Protein AF-A0A2R6C985-F1 (afdb_monomer)

Mean predicted aligned error: 12.15 Å

pLDDT: mean 72.17, std 20.31, range [24.02, 98.12]

Secondary structure (DSSP, 8-state):
-HHHHHHHHHHHHHHH------BTTB-------TTEEEEEEE-TTS-EEEEEEEETT-SS--------SS------TTT--SHHHHHHHHHHS--SEEEETTEEEEEEESSEEEEEEEEEEEE-TTS-EEEEEEEEEEEPTT-B-TTSPBP-HHHHHHHHHHTTTT-GGG-TT-TT-SEEEEETTEEEEHHHHHHS--TTTTTS-TTEEEEE--TT-TTEEEEEESS--GGGTTTTTTPPP--

Sequence (243 aa):
MAVQIVDQLGAYLHYWAPYVILSWGTALTPVNIAGWHGNIFETVYGNLYPANIHPVGKDFGSIYRYGQPDPVKDVNPYTAEDLYSFEFLGTMYATPLQIAYNNPYGYAPFAAMNYTVSSSAGVMPNGYPYNGTVITFNFLPGMVWQDGAPFTAIDLNFSIWYYDLGGFSSNPYNPSQGTVTYAPGIVFNYTAVASNPSFDFFGGAPGLVGTYVPPNDPYQITIYFNTTSIFNLNNVYGIPILP

Foldseek 3Di:
DVVVVVLVVQVVCVVPHDDDDDDPQAPQPAPPDPQWDWGWGQHSQRQTDTDQIDGPPDNHHDDDDDDDPDDQDDCDQQADDDSVNVSVNLVVFWFQWDQDPSHNPDTDGIQFNDKDKDFDWDADPVGHTFGAIKMKTFGDFPDADPVRHGDFVVQLQVLCVVQQQLLVLPDPVPPDCCWDDPDVVDIDGSVVCNVRHRPPRRNLQNFWDHKDDDPVHRRMMMTGGNHHDPCNCVNGRGRGGGD

Organism: NCBI:txid1978158

Radius of gyration: 20.42 Å; Cα contacts (8 Å, |Δi|>4): 397; chains: 1; bounding box: 51×46×49 Å

Solvent-accessible surface area (backbone atoms only — not comparable to full-atom values): 14299 Å² total; per-residue (Å²): 119,70,65,65,52,53,54,53,46,49,59,54,39,63,76,76,46,101,71,87,85,88,56,94,70,44,64,64,58,77,73,84,48,90,67,50,41,57,50,48,43,31,48,81,77,72,43,70,47,78,45,73,55,18,44,65,98,49,98,62,50,73,93,82,82,84,85,70,100,57,80,68,83,42,90,47,86,54,76,33,85,48,71,54,19,51,46,56,44,62,75,73,36,56,24,42,28,40,73,22,94,92,35,90,91,38,76,32,66,60,48,16,69,48,72,50,79,49,75,56,69,53,64,46,99,89,69,50,74,43,46,16,28,37,38,36,41,35,40,48,84,87,41,57,44,99,87,63,49,78,48,45,29,62,26,45,53,48,29,49,54,74,38,31,23,42,32,61,54,70,35,89,90,56,84,78,59,53,54,48,75,82,48,97,92,42,71,43,53,32,57,61,42,56,75,62,58,24,73,81,42,43,35,55,30,72,41,50,74,51,73,47,60,50,96,89,38,57,37,30,30,40,38,37,17,58,37,75,58,85,56,59,57,72,53,54,31,67,45,61,41,43,134

Structure (mmCIF, N/CA/C/O backbone):
data_AF-A0A2R6C985-F1
#
_entry.id   AF-A0A2R6C985-F1
#
loop_
_atom_site.group_PDB
_atom_site.id
_atom_site.type_symbol
_atom_site.label_atom_id
_atom_site.label_alt_id
_atom_site.label_comp_id
_atom_site.label_asym_id
_atom_site.label_entity_id
_atom_site.label_seq_id
_atom_site.pdbx_PDB_ins_code
_atom_site.Cartn_x
_atom_site.Cartn_y
_atom_site.Cartn_z
_atom_site.occupancy
_atom_site.B_iso_or_equiv
_atom_site.auth_seq_id
_atom_site.auth_comp_id
_atom_site.auth_asym_id
_atom_site.auth_atom_id
_atom_site.pdbx_PDB_model_num
ATOM 1 N N . MET A 1 1 ? -22.152 20.903 -10.829 1.00 37.34 1 MET A N 1
ATOM 2 C CA . MET A 1 1 ? -22.371 22.132 -10.031 1.00 37.34 1 MET A CA 1
ATOM 3 C C . MET A 1 1 ? -23.322 21.924 -8.849 1.00 37.34 1 MET A C 1
ATOM 5 O O . MET A 1 1 ? -23.006 22.420 -7.783 1.00 37.34 1 MET A O 1
ATOM 9 N N . ALA A 1 2 ? -24.424 21.169 -8.975 1.00 26.81 2 ALA A N 1
ATOM 10 C CA . ALA A 1 2 ? -25.347 20.923 -7.851 1.00 26.81 2 ALA A CA 1
ATOM 11 C C . ALA A 1 2 ? -24.772 20.028 -6.726 1.00 26.81 2 ALA A C 1
ATOM 13 O O . ALA A 1 2 ? -25.049 20.275 -5.561 1.00 26.81 2 ALA A O 1
ATOM 14 N N . VAL A 1 3 ? -23.920 19.048 -7.056 1.00 35.44 3 VAL A N 1
ATOM 15 C CA . VAL A 1 3 ? -23.334 18.095 -6.084 1.00 35.44 3 VAL A CA 1
ATOM 16 C C . VAL A 1 3 ? -22.393 18.782 -5.080 1.00 35.44 3 VAL A C 1
ATOM 18 O O . VAL A 1 3 ? -22.516 18.574 -3.882 1.00 35.44 3 VAL A O 1
ATOM 21 N N . GLN A 1 4 ? -21.545 19.710 -5.538 1.00 39.75 4 GLN A N 1
ATOM 22 C CA . GLN A 1 4 ? -20.635 20.466 -4.660 1.00 39.75 4 GLN A CA 1
ATOM 23 C C . GLN A 1 4 ? -21.356 21.363 -3.645 1.00 39.75 4 GLN A C 1
ATOM 25 O O . GLN A 1 4 ? -20.840 21.588 -2.554 1.00 39.75 4 GLN A O 1
ATOM 30 N N . ILE A 1 5 ? -22.537 21.882 -3.997 1.00 36.44 5 ILE A N 1
ATOM 31 C CA . ILE A 1 5 ? -23.333 22.709 -3.084 1.00 36.44 5 ILE A CA 1
ATOM 32 C C . ILE A 1 5 ? -23.965 21.827 -2.005 1.00 36.44 5 ILE A C 1
ATOM 34 O O . ILE A 1 5 ? -23.977 22.229 -0.850 1.00 36.44 5 ILE A O 1
ATOM 38 N N . VAL A 1 6 ? -24.435 20.624 -2.349 1.00 39.78 6 VAL A N 1
ATOM 39 C CA . VAL A 1 6 ? -25.036 19.683 -1.386 1.00 39.78 6 VAL A CA 1
ATOM 40 C C . VAL A 1 6 ? -24.004 19.190 -0.366 1.00 39.78 6 VAL A C 1
ATOM 42 O O . VAL A 1 6 ? -24.317 19.150 0.820 1.00 39.78 6 VAL A O 1
ATOM 45 N N . ASP A 1 7 ? -22.764 18.927 -0.785 1.00 43.09 7 ASP A N 1
ATOM 46 C CA . ASP A 1 7 ? -21.698 18.468 0.119 1.00 43.09 7 ASP A CA 1
ATOM 47 C C . ASP A 1 7 ? -21.190 19.585 1.051 1.00 43.09 7 ASP A C 1
ATOM 49 O O . ASP A 1 7 ? -21.002 19.369 2.251 1.00 43.09 7 ASP A O 1
ATOM 53 N N . GLN A 1 8 ? -21.038 20.815 0.538 1.00 44.69 8 GLN A N 1
ATOM 54 C CA . GLN A 1 8 ? -20.716 21.983 1.372 1.00 44.69 8 GLN A CA 1
ATOM 55 C C . GLN A 1 8 ? -21.854 22.325 2.340 1.00 44.69 8 GLN A C 1
ATOM 57 O O . GLN A 1 8 ? -21.599 22.687 3.490 1.00 44.69 8 GLN A O 1
ATOM 62 N N . LEU A 1 9 ? -23.106 22.182 1.898 1.00 39.28 9 LEU A N 1
ATOM 63 C CA . LEU A 1 9 ? -24.27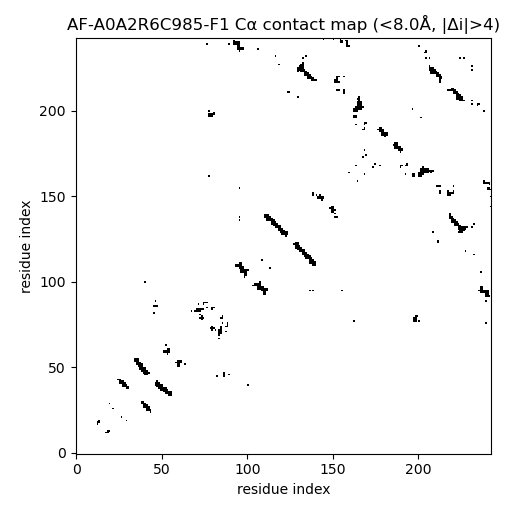8 22.375 2.743 1.00 39.28 9 LEU A CA 1
ATOM 64 C C . LEU A 1 9 ? -24.380 21.270 3.803 1.00 39.28 9 LEU A C 1
ATOM 66 O O . LEU A 1 9 ? -24.727 21.576 4.935 1.00 39.28 9 LEU A O 1
ATOM 70 N N . GLY A 1 10 ? -24.011 20.024 3.486 1.00 44.59 10 GLY A N 1
ATOM 71 C CA . GLY A 1 10 ? -23.937 18.915 4.442 1.00 44.59 10 GLY A CA 1
ATOM 72 C C . GLY A 1 10 ? -22.928 19.176 5.562 1.00 44.59 10 GLY A C 1
ATOM 73 O O . GLY A 1 10 ? -23.272 19.083 6.738 1.00 44.59 10 GLY A O 1
ATOM 74 N N . ALA A 1 11 ? -21.713 19.615 5.218 1.00 47.38 11 ALA A N 1
ATOM 75 C CA . ALA A 1 11 ? -20.704 20.005 6.205 1.00 47.38 11 ALA A CA 1
ATOM 76 C C . ALA A 1 11 ? -21.134 21.224 7.051 1.00 47.38 11 ALA A C 1
ATOM 78 O O . ALA A 1 11 ? -20.907 21.255 8.261 1.00 47.38 11 ALA A O 1
ATOM 79 N N . TYR A 1 12 ? -21.789 22.216 6.435 1.00 44.81 12 TYR A N 1
ATOM 80 C CA . TYR A 1 12 ? -22.290 23.409 7.127 1.00 44.81 12 TYR A CA 1
ATOM 81 C C . TYR A 1 12 ? -23.473 23.098 8.061 1.00 44.81 12 TYR A C 1
ATOM 83 O O . TYR A 1 12 ? -23.533 23.608 9.181 1.00 44.81 12 TYR A O 1
ATOM 91 N N . LEU A 1 13 ? -24.395 22.232 7.631 1.00 40.62 13 LEU A N 1
ATOM 92 C CA . LEU A 1 13 ? -25.541 21.787 8.424 1.00 40.62 13 LEU A CA 1
ATOM 93 C C . LEU A 1 13 ? -25.107 20.894 9.594 1.00 40.62 13 LEU A C 1
ATOM 95 O O . LEU A 1 13 ? -25.666 21.042 10.674 1.00 40.62 13 LEU A O 1
ATOM 99 N N . HIS A 1 14 ? -24.066 20.068 9.440 1.00 46.50 14 HIS A N 1
ATOM 100 C CA . HIS A 1 14 ? -23.500 19.269 10.537 1.00 46.50 14 HIS A CA 1
ATOM 101 C C . HIS A 1 14 ? -22.868 20.106 11.660 1.00 46.50 14 HIS A C 1
ATOM 103 O O . HIS A 1 14 ? -22.849 19.667 12.807 1.00 46.50 14 HIS A O 1
ATOM 109 N N . TYR A 1 15 ? -22.372 21.311 11.360 1.00 44.44 15 TYR A N 1
ATOM 110 C CA . TYR A 1 15 ? -21.801 22.197 12.378 1.00 44.44 15 TYR A CA 1
ATOM 111 C C . TYR A 1 15 ? -22.880 22.941 13.193 1.00 44.44 15 TYR A C 1
ATOM 113 O O . TYR A 1 15 ? -22.637 23.290 14.347 1.00 44.44 15 TYR A O 1
ATOM 121 N N . TRP A 1 16 ? -24.074 23.178 12.630 1.00 36.69 16 TRP A N 1
ATOM 122 C CA . TRP A 1 16 ? -25.089 24.060 13.235 1.00 36.69 16 TRP A CA 1
ATOM 123 C C . TRP A 1 16 ? -26.459 23.419 13.522 1.00 36.69 16 TRP A C 1
ATOM 125 O O . TRP A 1 16 ? -27.241 24.020 14.260 1.00 36.69 16 TRP A O 1
ATOM 135 N N . ALA A 1 17 ? -26.789 22.242 12.978 1.00 37.97 17 ALA A N 1
ATOM 136 C CA . ALA A 1 17 ? -28.116 21.636 13.128 1.00 37.97 17 ALA A CA 1
ATOM 137 C C . ALA A 1 17 ? -28.080 20.102 13.334 1.00 37.97 17 ALA A C 1
ATOM 139 O O . ALA A 1 17 ? -27.284 19.406 12.707 1.00 37.97 17 ALA A O 1
ATOM 140 N N . PRO A 1 18 ? -28.974 19.537 14.171 1.00 39.47 18 PRO A N 1
ATOM 141 C CA . PRO A 1 18 ? -28.977 18.118 14.533 1.00 39.47 18 PRO A CA 1
ATOM 142 C C . PRO A 1 18 ? -29.794 17.241 13.558 1.00 39.47 18 PRO A C 1
ATOM 144 O O . PRO A 1 18 ? -30.682 16.512 13.997 1.00 39.47 18 PRO A O 1
ATOM 147 N N . TYR A 1 19 ? -29.543 17.300 12.244 1.00 34.66 19 TYR A N 1
ATOM 148 C CA . TYR A 1 19 ? -30.257 16.452 11.268 1.00 34.66 19 TYR A CA 1
ATOM 149 C C . TYR A 1 19 ? -29.323 15.785 10.245 1.00 34.66 19 TYR A C 1
ATOM 151 O O . TYR A 1 19 ? -28.341 16.383 9.815 1.00 34.66 19 TYR A O 1
ATOM 159 N N . VAL A 1 20 ? -29.672 14.550 9.853 1.00 37.69 20 VAL A N 1
ATOM 160 C CA . VAL A 1 20 ? -28.914 13.638 8.969 1.00 37.69 20 VAL A CA 1
ATOM 161 C C . VAL A 1 20 ? -29.641 13.465 7.630 1.00 37.69 20 VAL A C 1
ATOM 163 O O . VAL A 1 20 ? -30.863 13.312 7.610 1.00 37.69 20 VAL A O 1
ATOM 166 N N . ILE A 1 21 ? -28.897 13.441 6.518 1.00 35.44 21 ILE A N 1
ATOM 167 C CA . ILE A 1 21 ? -29.402 13.065 5.187 1.00 35.44 21 ILE A CA 1
ATOM 168 C C . ILE A 1 21 ? -28.968 11.624 4.892 1.00 35.44 21 ILE A C 1
ATOM 170 O O . ILE A 1 21 ? -27.784 11.311 4.951 1.00 35.44 21 ILE A O 1
ATOM 174 N N . LEU A 1 22 ? -29.929 10.758 4.565 1.00 30.83 22 LEU A N 1
ATOM 175 C CA . LEU A 1 22 ? -29.701 9.358 4.194 1.00 30.83 22 LEU A CA 1
ATOM 176 C C . LEU A 1 22 ? -29.671 9.219 2.663 1.00 30.83 22 LEU A C 1
ATOM 178 O O . LEU A 1 22 ? -30.588 9.690 1.989 1.00 30.83 22 LEU A O 1
ATOM 182 N N . SER A 1 23 ? -28.657 8.543 2.115 1.00 29.61 23 SER A N 1
ATOM 183 C CA . SER A 1 23 ? -28.570 8.171 0.694 1.00 29.61 23 SER A CA 1
ATOM 184 C C . SER A 1 23 ? -28.080 6.728 0.536 1.00 29.61 23 SER A C 1
ATOM 186 O O . SER A 1 23 ? -27.388 6.196 1.397 1.00 29.61 23 SER A O 1
ATOM 188 N N . TRP A 1 24 ? -28.449 6.083 -0.573 1.00 24.02 24 TRP A N 1
ATOM 189 C CA . TRP A 1 24 ? -28.046 4.716 -0.906 1.00 24.02 24 TRP A CA 1
ATOM 190 C C . TRP A 1 24 ? -26.544 4.639 -1.217 1.00 24.02 24 TRP A C 1
ATOM 192 O O . TRP A 1 24 ? -26.059 5.367 -2.082 1.00 24.02 24 TRP A O 1
ATOM 202 N N . GLY A 1 25 ? -25.834 3.733 -0.535 1.00 36.31 25 GLY A N 1
ATOM 203 C CA . GLY A 1 25 ? -24.412 3.431 -0.763 1.00 36.31 25 GLY A CA 1
ATOM 204 C C . GLY A 1 25 ? -23.420 4.143 0.164 1.00 36.31 25 GLY A C 1
ATOM 205 O O . GLY A 1 25 ? -22.220 3.929 0.039 1.00 36.31 25 GLY A O 1
ATOM 206 N N . THR A 1 26 ? -23.901 4.963 1.098 1.00 35.97 26 THR A N 1
ATOM 207 C CA . THR A 1 26 ? -23.100 5.575 2.163 1.00 35.97 26 THR A CA 1
ATOM 208 C C . THR A 1 26 ? -23.918 5.615 3.444 1.00 35.97 26 THR A C 1
ATOM 210 O O . THR A 1 26 ? -24.957 6.270 3.507 1.00 35.97 26 THR A O 1
ATOM 213 N N . ALA A 1 27 ? -23.435 4.967 4.498 1.00 36.75 27 ALA A N 1
ATOM 214 C CA . ALA A 1 27 ? -23.844 5.305 5.849 1.00 36.75 27 ALA A CA 1
ATOM 215 C C . ALA A 1 27 ? -22.742 6.167 6.470 1.00 36.75 27 ALA A C 1
ATOM 217 O O . ALA A 1 27 ? -22.001 5.737 7.342 1.00 36.75 27 ALA A O 1
ATOM 218 N N . LEU A 1 28 ? -22.649 7.445 6.076 1.00 38.50 28 LEU A N 1
ATOM 219 C CA . LEU A 1 28 ? -22.142 8.408 7.053 1.00 38.50 28 LEU A CA 1
ATOM 220 C C . LEU A 1 28 ? -23.137 8.348 8.210 1.00 38.50 28 LEU A C 1
ATOM 222 O O . LEU A 1 28 ? -24.226 8.911 8.124 1.00 38.50 28 LEU A O 1
ATOM 226 N N . THR A 1 29 ? -22.794 7.598 9.253 1.00 40.53 29 THR A N 1
ATOM 227 C CA . THR A 1 29 ? -23.527 7.581 10.510 1.00 40.53 29 THR A CA 1
ATOM 228 C C . THR A 1 29 ? -22.810 8.567 11.425 1.00 40.53 29 THR A C 1
ATOM 230 O O . THR A 1 29 ? -21.915 8.164 12.170 1.00 40.53 29 THR A O 1
ATOM 233 N N . PRO A 1 30 ? -23.119 9.878 11.368 1.00 38.59 30 PRO A N 1
ATOM 234 C CA . PRO A 1 30 ? -22.582 10.815 12.334 1.00 38.59 30 PRO A CA 1
ATOM 235 C C . PRO A 1 30 ? -23.193 10.468 13.690 1.00 38.59 30 PRO A C 1
ATOM 237 O O . PRO A 1 30 ? -24.327 10.833 14.001 1.00 38.59 30 PRO A O 1
ATOM 240 N N . VAL A 1 31 ? -22.453 9.734 14.514 1.00 41.38 31 VAL A N 1
ATOM 241 C CA . VAL A 1 31 ? -22.858 9.518 15.898 1.00 41.38 31 VAL A CA 1
ATOM 242 C C . VAL A 1 31 ? -22.430 10.753 16.689 1.00 41.38 31 VAL A C 1
ATOM 244 O O . VAL A 1 31 ? -21.330 10.811 17.231 1.00 41.38 31 VAL A O 1
ATOM 247 N N . ASN A 1 32 ? -23.296 11.769 16.752 1.00 46.69 32 ASN A N 1
ATOM 248 C CA . ASN A 1 32 ? -23.146 12.826 17.751 1.00 46.69 32 ASN A CA 1
ATOM 249 C C . 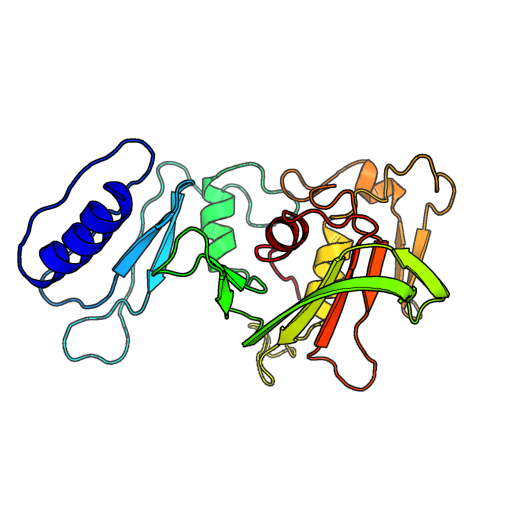ASN A 1 32 ? -23.530 12.243 19.118 1.00 46.69 32 ASN A C 1
ATOM 251 O O . ASN A 1 32 ? -24.696 12.253 19.516 1.00 46.69 32 ASN A O 1
ATOM 255 N N . ILE A 1 33 ? -22.548 11.674 19.817 1.00 56.22 33 ILE A N 1
ATOM 256 C CA . ILE A 1 33 ? -22.711 11.295 21.219 1.00 56.22 33 ILE A CA 1
ATOM 257 C C . ILE A 1 33 ? -22.463 12.556 22.040 1.00 56.22 33 ILE A C 1
ATOM 259 O O . ILE A 1 33 ? -21.329 13.025 22.136 1.00 56.22 33 ILE A O 1
ATOM 263 N N . ALA A 1 34 ? -23.516 13.109 22.646 1.00 61.38 34 ALA A N 1
ATOM 264 C CA . ALA A 1 34 ? -23.393 14.264 23.528 1.00 61.38 34 ALA A CA 1
ATOM 265 C C . ALA A 1 34 ? -22.270 14.042 24.562 1.00 61.38 34 ALA A C 1
ATOM 267 O O . ALA A 1 34 ? -22.259 13.042 25.283 1.00 61.38 34 ALA A O 1
ATOM 268 N N . GLY A 1 35 ? -21.311 14.971 24.617 1.00 65.94 35 GLY A N 1
ATOM 269 C CA . GLY A 1 35 ? -20.135 14.867 25.485 1.00 65.94 35 GLY A CA 1
ATOM 270 C C . GLY A 1 35 ? -18.923 14.164 24.865 1.00 65.94 35 GLY A C 1
ATOM 271 O O . GLY A 1 35 ? -17.934 13.977 25.570 1.00 65.94 35 GLY A O 1
ATOM 272 N N . TRP A 1 36 ? -18.957 13.827 23.573 1.00 62.19 36 TRP A N 1
ATOM 273 C CA . TRP A 1 36 ? -17.821 13.303 22.811 1.00 62.19 36 TRP A CA 1
ATOM 274 C C . TRP A 1 36 ? -17.498 14.167 21.586 1.00 62.19 36 TRP A C 1
ATOM 276 O O . TRP A 1 36 ? -18.358 14.827 21.012 1.00 62.19 36 TRP A O 1
ATOM 286 N N . HIS A 1 37 ? -16.224 14.165 21.221 1.00 62.62 37 HIS A N 1
ATOM 287 C CA . HIS A 1 37 ? -15.621 14.767 20.043 1.00 62.62 37 HIS A CA 1
ATOM 288 C C . HIS A 1 37 ? -15.145 13.645 19.108 1.00 62.62 37 HIS A C 1
ATOM 290 O O . HIS A 1 37 ? -14.756 12.583 19.594 1.00 62.62 37 HIS A O 1
ATOM 296 N N . GLY A 1 38 ? -15.157 13.883 17.793 1.00 57.88 38 GLY A N 1
ATOM 297 C CA . GLY A 1 38 ? -14.647 12.964 16.767 1.00 57.88 38 GLY A CA 1
ATOM 298 C C . GLY A 1 38 ? -15.659 12.679 15.657 1.00 57.88 38 GLY A C 1
ATOM 299 O O . GLY A 1 38 ? -16.839 12.999 15.786 1.00 57.88 38 GLY A O 1
ATOM 300 N N . ASN A 1 39 ? -15.190 12.081 14.562 1.00 53.28 39 ASN A N 1
ATOM 301 C CA . ASN A 1 39 ? -16.028 11.659 13.437 1.00 53.28 39 ASN A CA 1
ATOM 302 C C . ASN A 1 39 ? -15.801 10.170 13.150 1.00 53.28 39 ASN A C 1
ATOM 304 O O . ASN A 1 39 ? -14.676 9.680 13.264 1.00 53.28 39 ASN A O 1
ATOM 308 N N . ILE A 1 40 ? -16.866 9.474 12.752 1.00 52.72 40 ILE A N 1
ATOM 309 C CA . ILE A 1 40 ? -16.803 8.130 12.175 1.00 52.72 40 ILE A CA 1
ATOM 310 C C . ILE A 1 40 ? -17.134 8.294 10.698 1.00 52.72 40 ILE A C 1
ATOM 312 O O . ILE A 1 40 ? -18.231 8.736 10.352 1.00 52.72 40 ILE A O 1
ATOM 316 N N . PHE A 1 41 ? -16.171 7.986 9.839 1.00 49.78 41 PHE A N 1
ATOM 317 C CA . PHE A 1 41 ? -16.382 7.994 8.399 1.00 49.78 41 PHE A CA 1
ATOM 318 C C . PHE A 1 41 ? -16.565 6.563 7.923 1.00 49.78 41 PHE A C 1
ATOM 320 O O . PHE A 1 41 ? -15.651 5.765 8.088 1.00 49.78 41 PHE A O 1
ATOM 327 N N . GLU A 1 42 ? -17.713 6.256 7.325 1.00 45.72 42 GLU A N 1
ATOM 328 C CA . GLU A 1 42 ? -17.898 5.041 6.535 1.00 45.72 42 GLU A CA 1
ATOM 329 C C . GLU A 1 42 ? -17.758 5.429 5.061 1.00 45.72 42 GLU A C 1
ATOM 331 O O . GLU A 1 42 ? -18.527 6.246 4.542 1.00 45.72 42 GLU A O 1
ATOM 336 N N . THR A 1 43 ? -16.728 4.914 4.394 1.00 45.31 43 THR A N 1
ATOM 337 C CA . THR A 1 43 ? -16.612 5.073 2.933 1.00 45.31 43 THR A CA 1
ATOM 338 C C . THR A 1 43 ? -17.526 4.063 2.223 1.00 45.31 43 THR A C 1
ATOM 340 O O . THR A 1 43 ? -18.111 3.204 2.873 1.00 45.31 43 THR A O 1
ATOM 343 N N . VAL A 1 44 ? -17.675 4.158 0.895 1.00 38.84 44 VAL A N 1
ATOM 344 C CA . VAL A 1 44 ? -18.648 3.412 0.048 1.00 38.84 44 VAL A CA 1
ATOM 345 C C . VAL A 1 44 ? -18.536 1.865 0.127 1.00 38.84 44 VAL A C 1
ATOM 347 O O . VAL A 1 44 ? -19.283 1.149 -0.529 1.00 38.84 44 VAL A O 1
ATOM 350 N N . TYR A 1 45 ? -17.666 1.327 0.982 1.00 40.38 45 TYR A N 1
ATOM 351 C CA . TYR A 1 45 ? -17.434 -0.101 1.188 1.00 40.38 45 TYR A CA 1
ATOM 352 C C . TYR A 1 45 ? -17.281 -0.479 2.674 1.00 40.38 45 TYR A C 1
ATOM 354 O O . TYR A 1 45 ? -16.443 -1.306 2.997 1.00 40.38 45 TYR A O 1
ATOM 362 N N . GLY A 1 46 ? -18.018 0.152 3.596 1.00 41.94 46 GLY A N 1
ATOM 363 C CA . GLY A 1 46 ? -18.084 -0.295 5.002 1.00 41.94 46 GLY A CA 1
ATOM 364 C C . GLY A 1 46 ? -16.877 0.052 5.885 1.00 41.94 46 GLY A C 1
ATOM 365 O O . GLY A 1 46 ? -16.937 -0.083 7.103 1.00 41.94 46 GLY A O 1
ATOM 366 N N . ASN A 1 47 ? -15.789 0.590 5.323 1.00 44.06 47 ASN A N 1
ATOM 367 C CA . ASN A 1 47 ? -14.615 0.957 6.119 1.00 44.06 47 ASN A CA 1
ATOM 368 C C . ASN A 1 47 ? -14.920 2.118 7.074 1.00 44.06 47 ASN A C 1
ATOM 370 O O . ASN A 1 47 ? -15.070 3.259 6.626 1.00 44.06 47 ASN A O 1
ATOM 374 N N . LEU A 1 48 ? -14.967 1.808 8.374 1.00 53.19 48 LEU A N 1
ATOM 375 C CA . LEU A 1 48 ? -15.137 2.749 9.479 1.00 53.19 48 LEU A CA 1
ATOM 376 C C . LEU A 1 48 ? -13.783 3.335 9.896 1.00 53.19 48 LEU A C 1
ATOM 378 O O . LEU A 1 48 ? -12.960 2.653 10.502 1.00 53.19 48 LEU A O 1
ATOM 382 N N . TYR A 1 49 ? -13.581 4.627 9.652 1.00 52.16 49 TYR A N 1
ATOM 383 C CA . TYR A 1 49 ? -12.406 5.365 10.118 1.00 52.16 49 TYR A CA 1
ATOM 384 C C . TYR A 1 49 ? -12.772 6.250 11.315 1.00 52.16 49 TYR A C 1
ATOM 386 O O . TYR A 1 49 ? -13.343 7.333 11.128 1.00 52.16 49 TYR A O 1
ATOM 394 N N . PRO A 1 50 ? -12.473 5.818 12.556 1.00 57.12 50 PRO A N 1
ATOM 395 C CA . PRO A 1 50 ? -12.608 6.672 13.723 1.00 57.12 50 PRO A CA 1
ATOM 396 C C . PRO A 1 50 ? -11.458 7.686 13.758 1.00 57.12 50 PRO A C 1
ATOM 398 O O . PRO A 1 50 ? -10.303 7.329 13.975 1.00 57.12 50 PRO A O 1
ATOM 401 N N . ALA A 1 51 ? -11.769 8.971 13.585 1.00 55.88 51 ALA A N 1
ATOM 402 C CA . ALA A 1 51 ? -10.784 10.045 13.687 1.00 55.88 51 ALA A CA 1
ATOM 403 C C . ALA A 1 51 ? -11.018 10.877 14.954 1.00 55.88 51 ALA A C 1
ATOM 405 O O . ALA A 1 51 ? -12.075 11.493 15.122 1.00 55.88 51 ALA A O 1
ATOM 406 N N . ASN A 1 52 ? -9.998 10.924 15.819 1.00 61.31 52 ASN A N 1
ATOM 407 C CA . ASN A 1 52 ? -9.948 11.763 17.020 1.00 61.31 52 ASN A CA 1
ATOM 408 C C . ASN A 1 52 ? -11.189 11.626 17.932 1.00 61.31 52 ASN A C 1
ATOM 410 O O . ASN A 1 52 ? -11.798 12.625 18.324 1.00 61.31 52 ASN A O 1
ATOM 414 N N . ILE A 1 53 ? -11.583 10.380 18.227 1.00 64.81 53 ILE A N 1
ATOM 415 C CA . ILE A 1 53 ? -12.736 10.073 19.084 1.00 64.81 53 ILE A CA 1
ATOM 416 C C . ILE A 1 53 ? -12.336 10.142 20.560 1.00 64.81 53 ILE A C 1
ATOM 418 O O . ILE A 1 53 ? -11.563 9.312 21.040 1.00 64.81 53 ILE A O 1
ATOM 422 N N . HIS A 1 54 ? -12.886 11.099 21.306 1.00 67.00 54 HIS A N 1
ATOM 423 C CA . HIS A 1 54 ? -12.627 11.262 22.740 1.00 67.00 54 HIS A CA 1
ATOM 424 C C . HIS A 1 54 ? -13.741 12.047 23.452 1.00 67.00 54 HIS A C 1
ATOM 426 O O . HIS A 1 54 ? -14.474 12.785 22.802 1.00 67.00 54 HIS A O 1
ATOM 432 N N . PRO A 1 55 ? -13.895 11.950 24.785 1.00 71.12 55 PRO A N 1
ATOM 433 C CA . PRO A 1 55 ? -14.796 12.838 25.517 1.00 71.12 55 PRO A CA 1
ATOM 434 C C . PRO A 1 55 ? -14.414 14.318 25.338 1.00 71.12 55 PRO A C 1
ATOM 436 O O . PRO A 1 55 ? -13.232 14.662 25.243 1.00 71.12 55 PRO A O 1
ATOM 439 N N . VAL A 1 56 ? -15.403 15.213 25.335 1.00 71.94 56 VAL A N 1
ATOM 440 C CA . VAL A 1 56 ? -15.176 16.667 25.304 1.00 71.94 56 VAL A CA 1
ATOM 441 C C . VAL A 1 56 ? -14.363 17.079 26.538 1.00 71.94 56 VAL A C 1
ATOM 443 O O . VAL A 1 56 ? -14.690 16.702 27.663 1.00 71.94 56 VAL A O 1
ATOM 446 N N . GLY A 1 57 ? -13.290 17.849 26.331 1.00 75.31 57 GLY A N 1
ATOM 447 C CA . GLY A 1 57 ? -12.366 18.260 27.398 1.00 75.31 57 GLY A CA 1
ATOM 448 C C . GLY A 1 57 ? -11.296 17.220 27.761 1.00 75.31 57 GLY A C 1
ATOM 449 O O . GLY A 1 57 ? -10.662 17.336 28.811 1.00 75.31 57 GLY A O 1
ATOM 450 N N . LYS A 1 58 ? -11.102 16.194 26.926 1.00 72.94 58 LYS A N 1
ATOM 451 C CA . LYS A 1 58 ? -9.976 15.253 26.989 1.00 72.94 58 LYS A CA 1
ATOM 452 C C . LYS A 1 58 ? -9.186 15.317 25.687 1.00 72.94 58 LYS A C 1
ATOM 454 O O . LYS A 1 58 ? -9.788 15.513 24.643 1.00 72.94 58 LYS A O 1
ATOM 459 N N . ASP A 1 59 ? -7.876 15.101 25.764 1.00 68.69 59 ASP A N 1
ATOM 460 C CA . ASP A 1 59 ? -6.998 15.074 24.582 1.00 68.69 59 ASP A CA 1
ATOM 461 C C . ASP A 1 59 ? -6.921 13.675 23.941 1.00 68.69 59 ASP A C 1
ATOM 463 O O . ASP A 1 59 ? -6.479 13.531 22.808 1.00 68.69 59 ASP A O 1
ATOM 467 N N . PHE A 1 60 ? -7.354 12.634 24.666 1.00 57.97 60 PHE A N 1
ATOM 468 C CA . PHE A 1 60 ? -7.356 11.236 24.226 1.00 57.97 60 PHE A CA 1
ATOM 469 C C . PHE A 1 60 ? -8.610 10.497 24.712 1.00 57.97 60 PHE A C 1
ATOM 471 O O . PHE A 1 60 ? -9.210 10.845 25.736 1.00 57.97 60 PHE A O 1
ATOM 478 N N . GLY A 1 61 ? -9.022 9.490 23.938 1.00 59.97 61 GLY A N 1
ATOM 479 C CA . GLY A 1 61 ? -10.283 8.769 24.102 1.00 59.97 61 GLY A CA 1
ATOM 480 C C . GLY A 1 61 ? -10.282 7.615 25.107 1.00 59.97 61 GLY A C 1
ATOM 481 O O . GLY A 1 61 ? -9.269 7.248 25.695 1.00 59.97 61 GLY A O 1
ATOM 482 N N . SER A 1 62 ? -11.480 7.056 25.288 1.00 53.91 62 SER A N 1
ATOM 483 C CA . SER A 1 62 ? -11.785 5.814 26.016 1.00 53.91 62 SER A CA 1
ATOM 484 C C . SER A 1 62 ? -12.086 4.690 24.998 1.00 53.91 62 SER A C 1
ATOM 486 O O . SER A 1 62 ? -11.842 4.856 23.806 1.00 53.91 62 SER A O 1
ATOM 488 N N . ILE A 1 63 ? -12.586 3.533 25.436 1.00 56.59 63 ILE A N 1
ATOM 489 C CA . ILE A 1 63 ? -12.898 2.371 24.590 1.00 56.59 63 ILE A CA 1
ATOM 490 C C . ILE A 1 63 ? -13.967 2.745 23.549 1.00 56.59 63 ILE A C 1
ATOM 492 O O . ILE A 1 63 ? -15.127 2.970 23.899 1.00 56.59 63 ILE A O 1
ATOM 496 N N . TYR A 1 64 ? -13.593 2.731 22.270 1.00 58.19 64 TYR A N 1
ATOM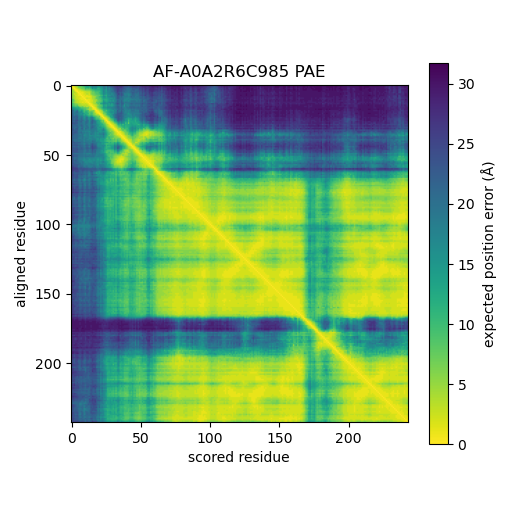 497 C CA . TYR A 1 64 ? -14.535 2.700 21.153 1.00 58.19 64 TYR A CA 1
ATOM 498 C C . TYR A 1 64 ? -14.949 1.248 20.890 1.00 58.19 64 TYR A C 1
ATOM 500 O O . TYR A 1 64 ? -14.100 0.381 20.691 1.00 58.19 64 TYR A O 1
ATOM 508 N N . ARG A 1 65 ? -16.255 0.965 20.937 1.00 58.75 65 ARG A N 1
ATOM 509 C CA . ARG A 1 65 ? -16.818 -0.352 20.614 1.00 58.75 65 ARG A CA 1
ATOM 510 C C . ARG A 1 65 ? -17.650 -0.216 19.353 1.00 58.75 65 ARG A C 1
ATOM 512 O O . ARG A 1 65 ? -18.689 0.437 19.388 1.00 58.75 65 ARG A O 1
ATOM 519 N N . TYR A 1 66 ? -17.204 -0.847 18.278 1.00 60.75 66 TYR A N 1
ATOM 520 C CA . TYR A 1 66 ? -18.001 -1.025 17.074 1.00 60.75 66 TYR A CA 1
ATOM 521 C C . TYR A 1 66 ? -18.499 -2.472 17.016 1.00 60.75 66 TYR A C 1
ATOM 523 O O . TYR A 1 66 ? -17.861 -3.377 17.554 1.00 60.75 66 TYR A O 1
ATOM 531 N N . GLY A 1 67 ? -19.681 -2.671 16.440 1.00 58.16 67 GLY A N 1
ATOM 532 C CA . GLY A 1 67 ? -20.256 -3.993 16.215 1.00 58.16 67 GLY A CA 1
ATOM 533 C C . GLY A 1 67 ? -20.329 -4.265 14.722 1.00 58.16 67 GLY A C 1
ATOM 534 O O . GLY A 1 67 ? -20.767 -3.392 13.978 1.00 58.16 67 GLY A O 1
ATOM 535 N N . GLN A 1 68 ? -19.923 -5.462 14.307 1.00 63.62 68 GLN A N 1
ATOM 536 C CA . GLN A 1 68 ? -20.083 -5.947 12.938 1.00 63.62 68 GLN A CA 1
ATOM 537 C C . GLN A 1 68 ? -21.210 -6.995 12.880 1.00 63.62 68 GLN A C 1
ATOM 539 O O . GLN A 1 68 ? -21.398 -7.736 13.851 1.00 63.62 68 GLN A O 1
ATOM 544 N N . PRO A 1 69 ? -21.982 -7.059 11.778 1.00 70.38 69 PRO A N 1
ATOM 545 C CA . PRO A 1 69 ? -23.027 -8.068 11.582 1.00 70.38 69 PRO A CA 1
ATOM 546 C C . PRO A 1 69 ? -22.537 -9.527 11.571 1.00 70.38 69 PRO A C 1
ATOM 548 O O . PRO A 1 69 ? -23.330 -10.422 11.857 1.00 70.38 69 PRO A O 1
ATOM 551 N N . ASP A 1 70 ? -21.264 -9.767 11.251 1.00 73.12 70 ASP A N 1
ATOM 552 C CA . ASP A 1 70 ? -20.621 -11.088 11.195 1.00 73.12 70 ASP A CA 1
ATOM 553 C C . ASP A 1 70 ? -19.264 -10.996 11.927 1.00 73.12 70 ASP A C 1
ATOM 555 O O . ASP A 1 70 ? -18.620 -9.942 11.870 1.00 73.12 70 ASP A O 1
ATOM 559 N N . PRO A 1 71 ? -18.816 -12.033 12.659 1.00 79.88 71 PRO A N 1
ATOM 560 C CA . PRO A 1 71 ? -17.454 -12.096 13.184 1.00 79.88 71 PRO A CA 1
ATOM 561 C C . PRO A 1 71 ? -16.369 -11.998 12.103 1.00 79.88 71 PRO A C 1
ATOM 563 O O . PRO A 1 71 ? -16.525 -12.497 10.992 1.00 79.88 71 PRO A O 1
ATOM 566 N N . VAL A 1 72 ? -15.214 -11.470 12.511 1.00 84.12 72 VAL A N 1
ATOM 567 C CA . VAL A 1 72 ? -13.940 -11.564 11.782 1.00 84.12 72 VAL A CA 1
ATOM 568 C C . VAL A 1 72 ? -13.532 -13.035 11.667 1.00 84.12 72 VAL A C 1
ATOM 570 O O . VAL A 1 72 ? -13.407 -13.721 12.686 1.00 84.12 72 VAL A O 1
ATOM 573 N N . LYS A 1 73 ? -13.331 -13.524 10.439 1.00 89.19 73 LYS A N 1
ATOM 574 C CA . LYS A 1 73 ? -13.020 -14.940 10.160 1.00 89.19 73 LYS A CA 1
ATOM 575 C C . LYS A 1 73 ? -11.539 -15.168 9.898 1.00 89.19 73 LYS A C 1
ATOM 577 O O . LYS A 1 73 ? -11.005 -16.203 10.289 1.00 89.19 73 LYS A O 1
ATOM 582 N N . ASP A 1 74 ? -10.891 -14.190 9.280 1.00 89.19 74 ASP A N 1
ATOM 583 C CA . ASP A 1 74 ? -9.468 -14.193 8.967 1.00 89.19 74 ASP A CA 1
ATOM 584 C C . ASP A 1 74 ? -8.816 -12.850 9.335 1.00 89.19 74 ASP A C 1
ATOM 586 O O . ASP A 1 74 ? -9.392 -11.781 9.136 1.00 89.19 74 ASP A O 1
ATOM 590 N N . VAL A 1 75 ? -7.613 -12.910 9.893 1.00 88.38 75 VAL A N 1
ATOM 591 C CA . VAL A 1 75 ? -6.784 -11.747 10.256 1.00 88.38 75 VAL A CA 1
ATOM 592 C C . VAL A 1 75 ? -5.467 -11.730 9.482 1.00 88.38 75 VAL A C 1
ATOM 594 O O . VAL A 1 75 ? -4.551 -10.986 9.825 1.00 88.38 75 VAL A O 1
ATOM 597 N N . ASN A 1 76 ? -5.360 -12.546 8.436 1.00 88.88 76 ASN A N 1
ATOM 598 C CA . ASN A 1 76 ? -4.283 -12.485 7.471 1.00 88.88 76 ASN A CA 1
ATOM 599 C C . ASN A 1 76 ? -4.768 -11.751 6.207 1.00 88.88 76 ASN A C 1
ATOM 601 O O . ASN A 1 76 ? -5.621 -12.276 5.489 1.00 88.88 76 ASN A O 1
ATOM 605 N N . PRO A 1 77 ? -4.210 -10.572 5.881 1.00 87.25 77 PRO A N 1
ATOM 606 C CA . PRO A 1 77 ? -4.632 -9.807 4.709 1.00 87.25 77 PRO A CA 1
ATOM 607 C C . PRO A 1 77 ? -4.366 -10.522 3.380 1.00 87.25 77 PRO A C 1
ATOM 609 O O . PRO A 1 77 ? -4.959 -10.161 2.372 1.00 87.25 77 PRO A O 1
ATOM 612 N N . TYR A 1 78 ? -3.514 -11.550 3.351 1.00 87.00 78 TYR A N 1
ATOM 613 C CA . TYR A 1 78 ? -3.303 -12.345 2.143 1.00 87.00 78 TYR A CA 1
ATOM 614 C C . TYR A 1 78 ? -4.473 -13.282 1.834 1.00 87.00 78 TYR A C 1
ATOM 616 O O . TYR A 1 78 ? -4.827 -13.438 0.667 1.00 87.00 78 TYR A O 1
ATOM 624 N N . THR A 1 79 ? -5.042 -13.917 2.864 1.00 88.06 79 THR A N 1
ATOM 625 C CA . THR A 1 79 ? -6.045 -14.988 2.736 1.00 88.06 79 THR A CA 1
ATOM 626 C C . THR A 1 79 ? -7.466 -14.552 3.075 1.00 88.06 79 THR A C 1
ATOM 628 O O . THR A 1 79 ? -8.389 -15.322 2.834 1.00 88.06 79 THR A O 1
ATOM 631 N N . ALA A 1 80 ? -7.661 -13.342 3.605 1.00 88.62 80 ALA A N 1
ATOM 632 C CA . ALA A 1 80 ? -8.991 -12.810 3.868 1.00 88.62 80 ALA A CA 1
ATOM 633 C C . ALA A 1 80 ? -9.811 -12.678 2.571 1.00 88.62 80 ALA A C 1
ATOM 635 O O . ALA A 1 80 ? -9.323 -12.187 1.555 1.00 88.62 80 ALA A O 1
ATOM 636 N N . GLU A 1 81 ? -11.075 -13.100 2.626 1.00 86.25 81 GLU A N 1
ATOM 637 C CA . GLU A 1 81 ? -12.006 -13.084 1.482 1.00 86.25 81 GLU A CA 1
ATOM 638 C C . GLU A 1 81 ? -13.338 -12.390 1.814 1.00 86.25 81 GLU A C 1
ATOM 640 O O . GLU A 1 81 ? -14.219 -12.281 0.960 1.00 86.25 81 GLU A O 1
ATOM 645 N N . ASP A 1 82 ? -13.521 -11.929 3.056 1.00 84.12 82 ASP A N 1
ATOM 646 C CA . ASP A 1 82 ? -14.767 -11.324 3.518 1.00 84.12 82 ASP A CA 1
ATOM 647 C C . ASP A 1 82 ? -14.592 -9.883 4.004 1.00 84.12 82 ASP A C 1
ATOM 649 O O . ASP A 1 82 ? -13.564 -9.491 4.560 1.00 84.12 82 ASP A O 1
ATOM 653 N N . LEU A 1 83 ? -15.647 -9.095 3.788 1.00 77.12 83 LEU A N 1
ATOM 654 C CA . LEU A 1 83 ? -15.685 -7.664 4.072 1.00 77.12 83 LEU A CA 1
ATOM 655 C C . LEU A 1 83 ? -15.339 -7.336 5.531 1.00 77.12 83 LEU A C 1
ATOM 657 O O . LEU A 1 83 ? -14.602 -6.389 5.785 1.00 77.12 83 LEU A O 1
ATOM 661 N N . TYR A 1 84 ? -15.851 -8.109 6.489 1.00 79.12 84 TYR A N 1
ATOM 662 C CA . TYR A 1 84 ? -15.714 -7.791 7.912 1.00 79.12 84 TYR A CA 1
ATOM 663 C C . TYR A 1 84 ? -14.294 -8.050 8.413 1.00 79.12 84 TYR A C 1
ATOM 665 O O . TYR A 1 84 ? -13.769 -7.277 9.220 1.00 79.12 84 TYR A O 1
ATOM 673 N N . SER A 1 85 ? -13.647 -9.086 7.877 1.00 82.94 85 SER A N 1
ATOM 674 C CA . SER A 1 85 ? -12.212 -9.292 8.023 1.00 82.94 85 SER A CA 1
ATOM 675 C C . SER A 1 85 ? -11.397 -8.146 7.428 1.00 82.94 85 SER A C 1
ATOM 677 O O . SER A 1 85 ? -10.505 -7.644 8.110 1.00 82.94 85 SER A O 1
ATOM 679 N N . PHE A 1 86 ? -11.715 -7.665 6.222 1.00 78.94 86 PHE A N 1
ATOM 680 C CA . PHE A 1 86 ? -11.016 -6.513 5.634 1.00 78.94 86 PHE A CA 1
ATOM 681 C C . PHE A 1 86 ? -11.196 -5.220 6.436 1.00 78.94 86 PHE A C 1
ATOM 683 O O . PHE A 1 86 ? -10.223 -4.497 6.648 1.00 78.94 86 PHE A O 1
ATOM 690 N N . GLU A 1 87 ? -12.396 -4.954 6.951 1.00 75.69 87 GLU A N 1
ATOM 691 C CA . GLU A 1 87 ? -12.652 -3.820 7.845 1.00 75.69 87 GLU A CA 1
ATOM 692 C C . GLU A 1 87 ? -11.783 -3.899 9.112 1.00 75.69 87 GLU A C 1
ATOM 694 O O . GLU A 1 87 ? -11.170 -2.907 9.510 1.00 75.69 87 GLU A O 1
ATOM 699 N N . PHE A 1 88 ? -11.672 -5.085 9.725 1.00 77.88 88 PHE A N 1
ATOM 700 C CA . PHE A 1 88 ? -10.813 -5.294 10.893 1.00 77.88 88 PHE A CA 1
ATOM 701 C C . PHE A 1 88 ? -9.329 -5.108 10.547 1.00 77.88 88 PHE A C 1
ATOM 703 O O . PHE A 1 88 ? -8.609 -4.387 11.242 1.00 77.88 88 PHE A O 1
ATOM 710 N N . LEU A 1 89 ? -8.876 -5.699 9.441 1.00 83.12 89 LEU A N 1
ATOM 711 C CA . LEU A 1 89 ? -7.511 -5.574 8.929 1.00 83.12 89 LEU A CA 1
ATOM 712 C C . LEU A 1 89 ? -7.127 -4.122 8.626 1.00 83.12 89 LEU A C 1
ATOM 714 O O . LEU A 1 89 ? -6.002 -3.720 8.926 1.00 83.12 89 LEU A O 1
ATOM 718 N N . GLY A 1 90 ? -8.063 -3.314 8.121 1.00 78.00 90 GLY A N 1
ATOM 719 C CA . GLY A 1 90 ? -7.875 -1.880 7.898 1.00 78.00 90 GLY A CA 1
ATOM 720 C C . GLY A 1 90 ? -7.592 -1.080 9.175 1.00 78.00 90 GLY A C 1
ATOM 721 O O . GLY A 1 90 ? -7.063 0.026 9.097 1.00 78.00 90 GLY A O 1
ATOM 722 N N . THR A 1 91 ? -7.888 -1.637 10.357 1.00 76.12 91 THR A N 1
ATOM 723 C CA . THR A 1 91 ? -7.501 -1.051 11.654 1.00 76.12 91 THR A CA 1
ATOM 724 C C . THR A 1 91 ? -6.138 -1.529 12.159 1.00 76.12 91 THR A C 1
ATOM 726 O O . THR A 1 91 ? -5.549 -0.883 13.024 1.00 76.12 91 THR A O 1
ATOM 729 N N . MET A 1 92 ? -5.637 -2.653 11.638 1.00 82.38 92 MET A N 1
ATOM 730 C CA . MET A 1 92 ? -4.376 -3.267 12.060 1.00 82.38 92 MET A CA 1
ATOM 731 C C . MET A 1 92 ? -3.187 -2.809 11.220 1.00 82.38 92 MET A C 1
ATOM 733 O O . MET A 1 92 ? -2.098 -2.608 11.756 1.00 82.38 92 MET A O 1
ATOM 737 N N . TYR A 1 93 ? -3.387 -2.672 9.911 1.00 88.31 93 TYR A N 1
ATOM 738 C CA . TYR A 1 93 ? -2.312 -2.418 8.961 1.00 88.31 93 TYR A CA 1
ATOM 739 C C . TYR A 1 93 ? -2.375 -0.998 8.412 1.00 88.31 93 TYR A C 1
ATOM 741 O O . TYR A 1 93 ? -3.430 -0.500 8.022 1.00 88.31 93 TYR A O 1
ATOM 749 N N . ALA A 1 94 ? -1.213 -0.348 8.358 1.00 89.38 94 ALA A N 1
ATOM 750 C CA . ALA A 1 94 ? -1.089 0.947 7.713 1.00 89.38 94 ALA A CA 1
ATOM 751 C C . ALA A 1 94 ? -1.051 0.791 6.188 1.00 89.38 94 ALA A C 1
ATOM 753 O O . ALA A 1 94 ? -0.497 -0.174 5.673 1.00 89.38 94 ALA A O 1
ATOM 754 N N . THR A 1 95 ? -1.572 1.773 5.462 1.00 91.62 95 THR A N 1
ATOM 755 C CA . THR A 1 95 ? -1.431 1.893 4.004 1.00 91.62 95 THR A CA 1
ATOM 756 C C . THR A 1 95 ? -0.547 3.099 3.660 1.00 91.62 95 THR A C 1
ATOM 758 O O . THR A 1 95 ? -0.368 3.992 4.499 1.00 91.62 95 THR A O 1
ATOM 761 N N . PRO A 1 96 ? 0.022 3.185 2.441 1.00 94.38 96 PRO A N 1
ATOM 762 C CA . PRO A 1 96 ? 0.811 4.350 2.035 1.00 94.38 96 PRO A CA 1
ATOM 763 C C . PRO A 1 96 ? 0.033 5.661 2.182 1.00 94.38 96 PRO A C 1
ATOM 765 O O . PRO A 1 96 ? 0.498 6.599 2.831 1.00 94.38 96 PRO A O 1
ATOM 768 N N . LEU A 1 97 ? -1.173 5.703 1.617 1.00 91.56 97 LEU A N 1
ATOM 769 C CA . LEU A 1 97 ? -2.106 6.820 1.703 1.00 91.56 97 LEU A CA 1
ATOM 770 C C . LEU A 1 97 ? -3.484 6.303 2.120 1.00 91.56 97 LEU A C 1
ATOM 772 O O . LEU A 1 97 ? -3.780 5.116 2.032 1.00 91.56 97 LEU A O 1
ATOM 776 N N . GLN A 1 98 ? -4.367 7.219 2.484 1.00 83.19 98 GLN A N 1
ATOM 777 C CA . GLN A 1 98 ? -5.778 6.933 2.741 1.00 83.19 98 GLN A CA 1
ATOM 778 C C . GLN A 1 98 ? -6.665 7.867 1.919 1.00 83.19 98 GLN A C 1
ATOM 780 O O . GLN A 1 98 ? -6.195 8.884 1.400 1.00 83.19 98 GLN A O 1
ATOM 785 N N . ILE A 1 99 ? -7.954 7.548 1.803 1.00 74.25 99 ILE A N 1
ATOM 786 C CA . ILE A 1 99 ? -8.923 8.475 1.207 1.00 74.25 99 ILE A CA 1
ATOM 787 C C . ILE A 1 99 ? -9.004 9.722 2.095 1.00 74.25 99 ILE A C 1
ATOM 789 O O . ILE A 1 99 ? -9.095 9.629 3.319 1.00 74.25 99 ILE A O 1
ATOM 793 N N . ALA A 1 100 ? -8.943 10.905 1.489 1.00 69.75 100 ALA A N 1
ATOM 794 C CA . ALA A 1 100 ? -8.996 12.154 2.231 1.00 69.75 100 ALA A CA 1
ATOM 795 C C . ALA A 1 100 ? -10.398 12.390 2.815 1.00 69.75 100 ALA A C 1
ATOM 797 O O . ALA A 1 100 ? -11.395 12.399 2.096 1.00 69.75 100 ALA A O 1
ATOM 798 N N . TYR A 1 101 ? -10.470 12.687 4.116 1.00 62.38 101 TYR A N 1
ATOM 799 C CA . TYR A 1 101 ? -11.738 12.937 4.818 1.00 62.38 101 TYR A CA 1
ATOM 800 C C . TYR A 1 101 ? -12.591 14.055 4.201 1.00 62.38 101 TYR A C 1
ATOM 802 O O . TYR A 1 101 ? -13.815 14.021 4.270 1.00 62.38 101 TYR A O 1
ATOM 810 N N . ASN A 1 102 ? -11.949 15.064 3.611 1.00 65.19 102 ASN A N 1
ATOM 811 C CA . ASN A 1 102 ? -12.608 16.219 3.002 1.00 65.19 102 ASN A CA 1
ATOM 812 C C . ASN A 1 102 ? -12.805 16.088 1.482 1.00 65.19 102 ASN A C 1
ATOM 814 O O . ASN A 1 102 ? -13.356 16.999 0.864 1.00 65.19 102 ASN A O 1
ATOM 818 N N . ASN A 1 103 ? -12.322 15.005 0.868 1.00 63.59 103 ASN A N 1
ATOM 819 C CA . ASN A 1 103 ? -12.436 14.766 -0.562 1.00 63.59 103 ASN A CA 1
ATOM 820 C C . ASN A 1 103 ? -12.411 13.253 -0.846 1.00 63.59 103 ASN A C 1
ATOM 822 O O . ASN A 1 103 ? -11.326 12.672 -0.881 1.00 63.59 103 ASN A O 1
ATOM 826 N N . PRO A 1 104 ? -13.562 12.625 -1.141 1.00 58.62 104 PRO A N 1
ATOM 827 C CA . PRO A 1 104 ? -13.636 11.183 -1.388 1.00 58.62 104 PRO A CA 1
ATOM 828 C C . PRO A 1 104 ? -12.910 10.733 -2.668 1.00 58.62 104 PRO A C 1
ATOM 830 O O . PRO A 1 104 ? -12.741 9.539 -2.885 1.00 58.62 104 PRO A O 1
ATOM 833 N N . TYR A 1 105 ? -12.468 11.671 -3.510 1.00 63.22 105 TYR A N 1
ATOM 834 C CA . TYR A 1 105 ? -11.654 11.412 -4.702 1.00 63.22 105 TYR A CA 1
ATOM 835 C C . TYR A 1 105 ? -10.184 11.819 -4.518 1.00 63.22 105 TYR A C 1
ATOM 837 O O . TYR A 1 105 ? -9.400 11.775 -5.465 1.00 63.22 105 TYR A O 1
ATOM 845 N N . GLY A 1 106 ? -9.823 12.300 -3.328 1.00 68.94 106 GLY A N 1
ATOM 846 C CA . GLY A 1 106 ? -8.480 12.735 -2.979 1.00 68.94 106 GLY A CA 1
ATOM 847 C C . GLY A 1 106 ? -7.795 11.747 -2.048 1.00 68.94 106 GLY A C 1
ATOM 848 O O . GLY A 1 106 ? -8.445 10.991 -1.330 1.00 68.94 106 GLY A O 1
ATOM 849 N N . TYR A 1 107 ? -6.468 11.810 -2.021 1.00 80.19 107 TYR A N 1
ATOM 850 C CA . TYR A 1 107 ? -5.656 11.032 -1.096 1.00 80.19 107 TYR A CA 1
ATOM 851 C C . TYR A 1 107 ? -5.051 11.930 -0.028 1.00 80.19 107 TYR A C 1
ATOM 853 O O . TYR A 1 107 ? -4.562 13.021 -0.332 1.00 80.19 107 TYR A O 1
ATOM 861 N N . ALA A 1 108 ? -5.056 11.450 1.208 1.00 81.94 108 ALA A N 1
ATOM 862 C CA . ALA A 1 108 ? -4.360 12.054 2.329 1.00 81.94 108 ALA A CA 1
ATOM 863 C C . ALA A 1 108 ? -3.157 11.185 2.739 1.00 81.94 108 ALA A C 1
ATOM 865 O O . ALA A 1 108 ? -3.215 9.959 2.603 1.00 81.94 108 ALA A O 1
ATOM 866 N N . PRO A 1 109 ? -2.083 11.802 3.263 1.00 87.31 109 PRO A N 1
ATOM 867 C CA . PRO A 1 109 ? -0.998 11.082 3.920 1.00 87.31 109 PRO A CA 1
ATOM 868 C C . PRO A 1 109 ? -1.504 10.079 4.966 1.00 87.31 109 PRO A C 1
ATOM 870 O O . PRO A 1 109 ? -2.457 10.367 5.702 1.00 87.31 109 PRO A O 1
ATOM 873 N N . PHE A 1 110 ? -0.845 8.922 5.041 1.00 87.44 110 PHE A N 1
ATOM 874 C CA . PHE A 1 110 ? -0.999 7.980 6.150 1.00 87.44 110 PHE A CA 1
ATOM 875 C C . PHE A 1 110 ? 0.370 7.477 6.617 1.00 87.44 110 PHE A C 1
ATOM 877 O O . PHE A 1 110 ? 0.986 8.156 7.436 1.00 87.44 110 PHE A O 1
ATOM 884 N N . ALA A 1 111 ? 0.902 6.380 6.068 1.00 92.31 111 ALA A N 1
ATOM 885 C CA . ALA A 1 111 ? 2.299 5.999 6.311 1.00 92.31 111 ALA A CA 1
ATOM 886 C C . ALA A 1 111 ? 3.291 6.855 5.495 1.00 92.31 111 ALA A C 1
ATOM 888 O O . ALA A 1 111 ? 4.382 7.196 5.960 1.00 92.31 111 ALA A O 1
ATOM 889 N N . ALA A 1 112 ? 2.904 7.242 4.276 1.00 94.31 112 ALA A N 1
ATOM 890 C CA . ALA A 1 112 ? 3.660 8.168 3.444 1.00 94.31 112 ALA A CA 1
ATOM 891 C C . ALA A 1 112 ? 3.265 9.621 3.747 1.00 94.31 112 ALA A C 1
ATOM 893 O O . ALA A 1 112 ? 2.088 9.975 3.698 1.00 94.31 112 ALA A O 1
ATOM 894 N N . MET A 1 113 ? 4.255 10.481 4.008 1.00 91.69 113 MET A N 1
ATOM 895 C CA . MET A 1 113 ? 4.079 11.918 4.262 1.00 91.69 113 MET A CA 1
ATOM 896 C C . MET A 1 113 ? 3.667 12.685 3.008 1.00 91.69 113 MET A C 1
ATOM 898 O O . MET A 1 113 ? 2.960 13.689 3.079 1.00 91.69 113 MET A O 1
ATOM 902 N N . ASN A 1 114 ? 4.181 12.258 1.857 1.00 93.31 114 ASN A N 1
ATOM 903 C CA . ASN A 1 114 ? 3.861 12.819 0.556 1.00 93.31 114 ASN A CA 1
ATOM 904 C C . ASN A 1 114 ? 4.170 11.803 -0.546 1.00 93.31 114 ASN A C 1
ATOM 906 O O . ASN A 1 114 ? 4.811 10.772 -0.319 1.00 93.31 114 ASN A O 1
ATOM 910 N N . TYR A 1 115 ? 3.703 12.125 -1.747 1.00 95.31 115 TYR A N 1
ATOM 911 C CA . TYR A 1 115 ? 3.956 11.334 -2.934 1.00 95.31 115 TYR A CA 1
ATOM 912 C C . TYR A 1 115 ? 4.091 12.225 -4.165 1.00 95.31 115 TYR A C 1
ATOM 914 O O . TYR A 1 115 ? 3.584 13.349 -4.201 1.00 95.31 115 TYR A O 1
ATOM 922 N N . THR A 1 116 ? 4.748 11.705 -5.194 1.00 96.50 116 THR A N 1
ATOM 923 C CA . THR A 1 116 ? 4.746 12.290 -6.534 1.00 96.50 116 THR A CA 1
ATOM 924 C C . THR A 1 116 ? 4.265 11.258 -7.539 1.00 96.50 116 THR A C 1
ATOM 926 O O . THR A 1 116 ? 4.484 10.058 -7.379 1.00 96.50 116 THR A O 1
ATOM 929 N N . VAL A 1 117 ? 3.590 11.734 -8.582 1.00 95.56 117 VAL A N 1
ATOM 930 C CA . VAL A 1 117 ? 3.206 10.9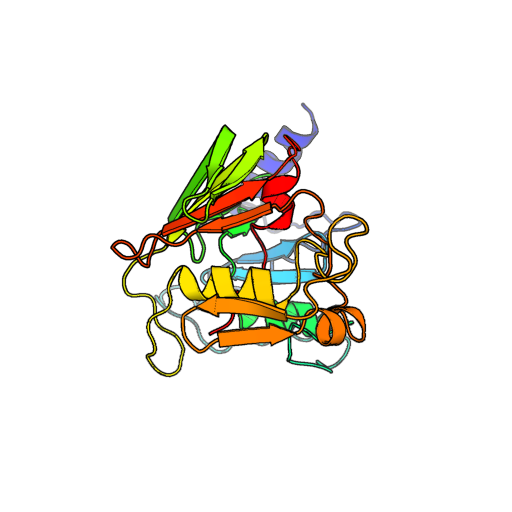27 -9.739 1.00 95.56 117 VAL A CA 1
ATOM 931 C C . VAL A 1 117 ? 3.702 11.652 -10.973 1.00 95.56 117 VAL A C 1
ATOM 933 O O . VAL A 1 117 ? 3.387 12.822 -11.187 1.00 95.56 117 VAL A O 1
ATOM 936 N N . SER A 1 118 ? 4.489 10.963 -11.784 1.00 96.38 118 SER A N 1
ATOM 937 C CA . SER A 1 118 ? 4.971 11.475 -13.063 1.00 96.38 118 SER A CA 1
ATOM 938 C C . SER A 1 118 ? 4.853 10.405 -14.142 1.00 96.38 118 SER A C 1
ATOM 940 O O . SER A 1 118 ? 4.435 9.277 -13.878 1.00 96.38 118 SER A O 1
ATOM 942 N N . SER A 1 119 ? 5.157 10.765 -15.384 1.00 96.44 119 SER A N 1
ATOM 943 C CA . SER A 1 119 ? 5.247 9.814 -16.489 1.00 96.44 119 SER A CA 1
ATOM 944 C C . SER A 1 119 ? 6.583 9.985 -17.192 1.00 96.44 119 SER A C 1
ATOM 946 O O . SER A 1 119 ? 6.959 11.105 -17.538 1.00 96.44 119 SER A O 1
ATOM 948 N N . SER A 1 120 ? 7.297 8.885 -17.392 1.00 95.88 120 SER A N 1
ATOM 949 C CA . SER A 1 120 ? 8.594 8.863 -18.061 1.00 95.88 120 SER A CA 1
ATOM 950 C C . SER A 1 120 ? 8.896 7.473 -18.621 1.00 95.88 120 SER A C 1
ATOM 952 O O . SER A 1 120 ? 8.202 6.494 -18.343 1.00 95.88 120 SER A O 1
ATOM 954 N N . ALA A 1 121 ? 9.951 7.395 -19.428 1.00 95.06 121 ALA A N 1
ATOM 955 C CA . ALA A 1 121 ? 10.529 6.142 -19.884 1.00 95.06 121 ALA A CA 1
ATOM 956 C C . ALA A 1 121 ? 12.007 6.095 -19.500 1.00 95.06 121 ALA A C 1
ATOM 958 O O . ALA A 1 121 ? 12.688 7.124 -19.504 1.00 95.06 121 ALA A O 1
ATOM 959 N N . GLY A 1 122 ? 12.508 4.908 -19.177 1.00 91.94 122 GLY A N 1
ATOM 960 C CA . GLY A 1 122 ? 13.887 4.738 -18.748 1.00 91.94 122 GLY A CA 1
ATOM 961 C C . GLY A 1 122 ? 14.213 3.309 -18.349 1.00 91.94 122 GLY A C 1
ATOM 962 O O . GLY A 1 122 ? 13.542 2.359 -18.745 1.00 91.94 122 GLY A O 1
ATOM 963 N N . VAL A 1 123 ? 15.275 3.172 -17.561 1.00 85.00 123 VAL A N 1
ATOM 964 C CA . VAL A 1 123 ? 15.737 1.897 -17.012 1.00 85.00 123 VAL A CA 1
ATOM 965 C C . VAL A 1 123 ? 15.794 2.035 -15.496 1.00 85.00 123 VAL A C 1
ATOM 967 O O . VAL A 1 123 ? 16.358 3.000 -14.981 1.00 85.00 123 VAL A O 1
ATOM 970 N N . MET A 1 124 ? 15.166 1.100 -14.786 1.00 81.19 124 MET A N 1
ATOM 971 C CA . MET A 1 124 ? 15.205 1.020 -13.329 1.00 81.19 124 MET A CA 1
ATOM 972 C C . MET A 1 124 ? 16.634 0.718 -12.839 1.00 81.19 124 MET A C 1
ATOM 974 O O . MET A 1 124 ? 17.430 0.139 -13.581 1.00 81.19 124 MET A O 1
ATOM 978 N N . PRO A 1 125 ? 16.973 1.017 -11.573 1.00 79.12 125 PRO A N 1
ATOM 979 C CA . PRO A 1 125 ? 18.303 0.726 -11.021 1.00 79.12 125 PRO A CA 1
ATOM 980 C C . PRO A 1 125 ? 18.723 -0.753 -11.069 1.00 79.12 125 PRO A C 1
ATOM 982 O O . PRO A 1 125 ? 19.911 -1.057 -11.051 1.00 79.12 125 PRO A O 1
ATOM 985 N N . ASN A 1 126 ? 17.763 -1.677 -11.160 1.00 68.69 126 ASN A N 1
ATOM 986 C CA . ASN A 1 126 ? 17.996 -3.114 -11.335 1.00 68.69 126 ASN A CA 1
ATOM 987 C C . ASN A 1 126 ? 18.181 -3.541 -12.812 1.00 68.69 126 ASN A C 1
ATOM 989 O O . ASN A 1 126 ? 18.304 -4.731 -13.088 1.00 68.69 126 ASN A O 1
ATOM 993 N N . GLY A 1 127 ? 18.196 -2.595 -13.758 1.00 70.50 127 GLY A N 1
ATOM 994 C CA . GLY A 1 127 ? 18.453 -2.834 -15.182 1.00 70.50 127 GLY A CA 1
ATOM 995 C C . GLY A 1 127 ? 17.215 -3.098 -16.045 1.00 70.50 127 GLY A C 1
ATOM 996 O O . GLY A 1 127 ? 17.354 -3.229 -17.261 1.00 70.50 127 GLY A O 1
ATOM 997 N N . TYR A 1 128 ? 16.012 -3.148 -15.467 1.00 75.62 128 TYR A N 1
ATOM 998 C CA . TYR A 1 128 ? 14.786 -3.420 -16.222 1.00 75.62 128 TYR A CA 1
ATOM 999 C C . TYR A 1 128 ? 14.170 -2.135 -16.809 1.00 75.62 128 TYR A C 1
ATOM 1001 O O . TYR A 1 128 ? 14.076 -1.125 -16.105 1.00 75.62 128 TYR A O 1
ATOM 1009 N N . PRO A 1 129 ? 13.744 -2.128 -18.086 1.00 80.88 129 PRO A N 1
ATOM 1010 C CA . PRO A 1 129 ? 13.148 -0.951 -18.709 1.00 80.88 129 PRO A CA 1
ATOM 1011 C C . PRO A 1 129 ? 11.729 -0.684 -18.195 1.00 80.88 129 PRO A C 1
ATOM 1013 O O . PRO A 1 129 ? 10.988 -1.614 -17.880 1.00 80.88 129 PRO A O 1
ATOM 1016 N N . TYR A 1 130 ? 11.335 0.588 -18.185 1.00 85.19 130 TYR A N 1
ATOM 1017 C CA . TYR A 1 130 ? 9.967 1.025 -17.918 1.00 85.19 130 TYR A CA 1
ATOM 1018 C C . TYR A 1 130 ? 9.550 2.147 -18.883 1.00 85.19 130 TYR A C 1
ATOM 1020 O O . TYR A 1 130 ? 10.392 2.895 -19.387 1.00 85.19 130 TYR A O 1
ATOM 1028 N N . ASN A 1 131 ? 8.250 2.274 -19.144 1.00 91.62 131 ASN A N 1
ATOM 1029 C CA . ASN A 1 131 ? 7.658 3.319 -19.977 1.00 91.62 131 ASN A CA 1
ATOM 1030 C C . ASN A 1 131 ? 6.209 3.592 -19.550 1.00 91.62 131 ASN A C 1
ATOM 1032 O O . ASN A 1 131 ? 5.277 2.934 -20.014 1.00 91.62 131 ASN A O 1
ATOM 1036 N N . GLY A 1 132 ? 6.015 4.557 -18.657 1.00 95.00 132 GLY A N 1
ATOM 1037 C CA . GLY A 1 132 ? 4.702 4.833 -18.094 1.00 95.00 132 GLY A CA 1
ATOM 1038 C C . GLY A 1 132 ? 4.769 5.666 -16.825 1.00 95.00 132 GLY A C 1
ATOM 1039 O O . GLY A 1 132 ? 5.581 6.583 -16.709 1.00 95.00 132 GLY A O 1
ATOM 1040 N N . THR A 1 133 ? 3.872 5.381 -15.887 1.00 96.81 133 THR A N 1
ATOM 1041 C CA . THR A 1 133 ? 3.775 6.088 -14.612 1.00 96.81 133 THR A CA 1
ATOM 1042 C C . THR A 1 133 ? 4.937 5.734 -13.685 1.00 96.81 133 THR A C 1
ATOM 1044 O O . THR A 1 133 ? 5.287 4.566 -13.520 1.00 96.81 133 THR A O 1
ATOM 1047 N N . VAL A 1 134 ? 5.482 6.751 -13.021 1.00 97.00 134 VAL A N 1
ATOM 1048 C CA . VAL A 1 134 ? 6.431 6.619 -11.913 1.00 97.00 134 VAL A CA 1
ATOM 1049 C C . VAL A 1 134 ? 5.810 7.264 -10.682 1.00 97.00 134 VAL A C 1
ATOM 1051 O O . VAL A 1 134 ? 5.461 8.448 -10.717 1.00 97.00 134 VAL A O 1
ATOM 1054 N N . ILE A 1 135 ? 5.650 6.481 -9.616 1.00 97.31 135 ILE A N 1
ATOM 1055 C CA . ILE A 1 135 ? 5.098 6.928 -8.333 1.00 97.31 135 ILE A CA 1
ATOM 1056 C C . ILE A 1 135 ? 6.208 6.872 -7.294 1.00 97.31 135 ILE A C 1
ATOM 1058 O O . ILE A 1 135 ? 6.799 5.815 -7.099 1.00 97.31 135 ILE A O 1
ATOM 1062 N N . THR A 1 136 ? 6.474 7.976 -6.604 1.00 97.44 136 THR A N 1
ATOM 1063 C CA . THR A 1 136 ? 7.412 7.990 -5.476 1.00 97.44 136 THR A CA 1
ATOM 1064 C C . THR A 1 136 ? 6.653 8.276 -4.195 1.00 97.44 136 THR A C 1
ATOM 1066 O O . THR A 1 136 ? 5.966 9.290 -4.111 1.00 97.44 136 THR A O 1
ATOM 1069 N N . PHE A 1 137 ? 6.802 7.407 -3.198 1.00 98.12 137 PHE A N 1
ATOM 1070 C CA . PHE A 1 137 ? 6.320 7.629 -1.838 1.00 98.12 137 PHE A CA 1
ATOM 1071 C C . PHE A 1 137 ? 7.484 7.998 -0.926 1.00 98.12 137 PHE A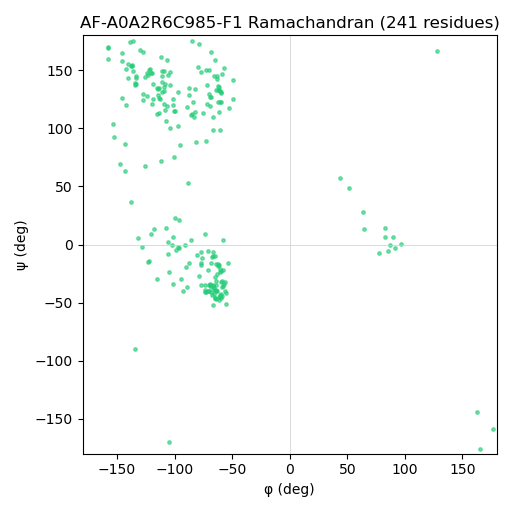 C 1
ATOM 1073 O O . PHE A 1 137 ? 8.536 7.359 -0.978 1.00 98.12 137 PHE A O 1
ATOM 1080 N N . ASN A 1 138 ? 7.267 8.993 -0.065 1.00 97.56 138 ASN A N 1
ATOM 1081 C CA . ASN A 1 138 ? 8.202 9.371 0.992 1.00 97.56 138 ASN A CA 1
ATOM 1082 C C . ASN A 1 138 ? 7.546 9.120 2.353 1.00 97.56 138 ASN A C 1
ATOM 1084 O O . ASN A 1 138 ? 6.570 9.781 2.711 1.00 97.56 138 ASN A O 1
ATOM 1088 N N . PHE A 1 139 ? 8.072 8.151 3.088 1.00 96.38 139 PHE A N 1
ATOM 1089 C CA . PHE A 1 139 ? 7.591 7.673 4.378 1.00 96.38 139 PHE A CA 1
ATOM 1090 C C . PHE A 1 139 ? 8.023 8.583 5.520 1.00 96.38 139 PHE A C 1
ATOM 1092 O O . PHE A 1 139 ? 9.043 9.267 5.433 1.00 96.38 139 PHE A O 1
ATOM 1099 N N . LEU A 1 140 ? 7.228 8.599 6.591 1.00 89.81 140 LEU A N 1
ATOM 1100 C CA . LEU A 1 140 ? 7.560 9.336 7.805 1.00 89.81 140 LEU A CA 1
ATOM 1101 C C . LEU A 1 140 ? 8.710 8.628 8.547 1.00 89.81 140 LEU A C 1
ATOM 1103 O O . LEU A 1 140 ? 8.552 7.472 8.943 1.00 89.81 140 LEU A O 1
ATOM 1107 N N . PRO A 1 141 ? 9.858 9.291 8.781 1.00 91.25 141 PRO A N 1
ATOM 1108 C CA . PRO A 1 141 ? 10.940 8.683 9.545 1.00 91.25 141 PRO A CA 1
ATOM 1109 C C . PRO A 1 141 ? 10.548 8.436 11.004 1.00 91.25 141 PRO A C 1
ATOM 1111 O O . PRO A 1 141 ? 9.854 9.248 11.617 1.00 91.25 141 PRO A O 1
ATOM 1114 N N . GLY A 1 142 ? 11.055 7.346 11.585 1.00 89.75 142 GLY A N 1
ATOM 1115 C CA . GLY A 1 142 ? 10.846 7.020 13.001 1.00 89.75 142 GLY A CA 1
ATOM 1116 C C . GLY A 1 142 ? 9.523 6.317 13.319 1.00 89.75 142 GLY A C 1
ATOM 1117 O O . GLY A 1 142 ? 9.236 6.092 14.493 1.00 89.75 142 GLY A O 1
ATOM 1118 N N . MET A 1 143 ? 8.735 5.947 12.305 1.00 92.38 143 MET A N 1
ATOM 1119 C CA . MET A 1 143 ? 7.651 4.981 12.483 1.00 92.38 143 MET A CA 1
ATOM 1120 C C . MET A 1 143 ? 8.223 3.619 12.901 1.00 92.38 143 MET A C 1
ATOM 1122 O O . MET A 1 143 ? 9.301 3.219 12.452 1.00 92.38 143 MET A O 1
ATOM 1126 N N . VAL A 1 144 ? 7.494 2.904 13.755 1.00 93.56 144 VAL A N 1
ATOM 1127 C CA . VAL A 1 144 ? 7.870 1.570 14.233 1.00 93.56 144 VAL A CA 1
ATOM 1128 C C . VAL A 1 144 ? 6.670 0.638 14.211 1.00 93.56 144 VAL A C 1
ATOM 1130 O O . VAL A 1 144 ? 5.533 1.063 14.425 1.00 93.56 144 VAL A O 1
ATOM 1133 N N . TRP A 1 145 ? 6.947 -0.637 13.989 1.00 93.06 145 TRP A N 1
ATOM 1134 C CA . TRP A 1 145 ? 6.015 -1.722 14.234 1.00 93.06 145 TRP A CA 1
ATOM 1135 C C . TRP A 1 145 ? 5.766 -1.903 15.734 1.00 93.06 145 TRP A C 1
ATOM 1137 O O . TRP A 1 145 ? 6.495 -1.391 16.587 1.00 93.06 145 TRP A O 1
ATOM 1147 N N . GLN A 1 146 ? 4.719 -2.654 16.072 1.00 88.94 146 GLN A N 1
ATOM 1148 C CA . GLN A 1 146 ? 4.320 -2.921 17.460 1.00 88.94 146 GLN A CA 1
ATOM 1149 C C . GLN A 1 146 ? 5.392 -3.644 18.297 1.00 88.94 146 GLN A C 1
ATOM 1151 O O . GLN A 1 146 ? 5.364 -3.573 19.524 1.00 88.94 146 GLN A O 1
ATOM 1156 N N . ASP A 1 147 ? 6.333 -4.330 17.649 1.00 89.06 147 ASP A N 1
ATOM 1157 C CA . ASP A 1 147 ? 7.483 -4.992 18.270 1.00 89.06 147 ASP A CA 1
ATOM 1158 C C . ASP A 1 147 ? 8.731 -4.089 18.360 1.00 89.06 147 ASP A C 1
ATOM 1160 O O . ASP A 1 147 ? 9.764 -4.501 18.890 1.00 89.06 147 ASP A O 1
ATOM 1164 N N . GLY A 1 148 ? 8.637 -2.847 17.878 1.00 91.19 148 GLY A N 1
ATOM 1165 C CA . GLY A 1 148 ? 9.719 -1.869 17.855 1.00 91.19 148 GLY A CA 1
ATOM 1166 C C . GLY A 1 148 ? 10.625 -1.942 16.623 1.00 91.19 148 GLY A C 1
ATOM 1167 O O . GLY A 1 148 ? 11.550 -1.132 16.530 1.00 91.19 148 GLY A O 1
ATOM 1168 N N . ALA A 1 149 ? 10.387 -2.862 15.679 1.00 92.75 149 ALA A N 1
ATOM 1169 C CA . ALA A 1 149 ? 11.123 -2.881 14.419 1.00 92.75 149 ALA A CA 1
ATOM 1170 C C . ALA A 1 149 ? 10.849 -1.592 13.612 1.00 92.75 149 ALA A C 1
ATOM 1172 O O . ALA A 1 149 ? 9.724 -1.083 13.636 1.00 92.75 149 ALA A O 1
ATOM 1173 N N . PRO A 1 150 ? 11.844 -1.023 12.905 1.00 94.00 150 PRO A N 1
ATOM 1174 C CA . PRO A 1 150 ? 11.625 0.159 12.076 1.00 94.00 150 PRO A CA 1
ATOM 1175 C C . PRO A 1 150 ? 10.593 -0.111 10.981 1.00 94.00 150 PRO A C 1
ATOM 1177 O O . PRO A 1 150 ? 10.720 -1.092 10.257 1.00 94.00 150 PRO A O 1
ATOM 1180 N N . PHE A 1 151 ? 9.625 0.791 10.832 1.00 94.81 151 PHE A N 1
ATOM 1181 C CA . PHE A 1 151 ? 8.679 0.775 9.721 1.00 94.81 151 PHE A CA 1
ATOM 1182 C C . PHE A 1 151 ? 9.269 1.592 8.564 1.00 94.81 151 PHE A C 1
ATOM 1184 O O . PHE A 1 151 ? 9.542 2.788 8.719 1.00 94.81 151 PHE A O 1
ATOM 1191 N N . THR A 1 152 ? 9.502 0.968 7.410 1.00 95.06 152 THR A N 1
ATOM 1192 C CA . THR A 1 152 ? 10.256 1.571 6.297 1.00 95.06 152 THR A CA 1
ATOM 1193 C C . THR A 1 152 ? 9.636 1.291 4.929 1.00 95.06 152 THR A C 1
ATOM 1195 O O . THR A 1 152 ? 8.693 0.522 4.778 1.00 95.06 152 THR A O 1
ATOM 1198 N N . ALA A 1 153 ? 10.190 1.897 3.880 1.00 94.75 153 ALA A N 1
ATOM 1199 C CA . ALA A 1 153 ? 9.742 1.668 2.513 1.00 94.75 153 ALA A CA 1
ATOM 1200 C C . ALA A 1 153 ? 10.060 0.243 2.004 1.00 94.75 153 ALA A C 1
ATOM 1202 O O . ALA A 1 153 ? 9.472 -0.202 1.016 1.00 94.75 153 ALA A O 1
ATOM 1203 N N . ILE A 1 154 ? 10.956 -0.490 2.683 1.00 91.81 154 ILE A N 1
ATOM 1204 C CA . ILE A 1 154 ? 11.216 -1.915 2.419 1.00 91.81 154 ILE A CA 1
ATOM 1205 C C . ILE A 1 154 ? 9.970 -2.753 2.716 1.00 91.81 154 ILE A C 1
ATOM 1207 O O . ILE A 1 154 ? 9.696 -3.689 1.971 1.00 91.81 154 ILE A O 1
ATOM 1211 N N . ASP A 1 155 ? 9.190 -2.371 3.721 1.00 94.31 155 ASP A N 1
ATOM 1212 C CA . ASP A 1 155 ? 7.988 -3.082 4.159 1.00 94.31 155 ASP A CA 1
ATOM 1213 C C . ASP A 1 155 ? 6.894 -2.987 3.086 1.00 94.31 155 ASP A C 1
ATOM 1215 O O . ASP A 1 155 ? 6.294 -3.986 2.685 1.00 94.31 155 ASP A O 1
ATOM 1219 N N . LEU A 1 156 ? 6.700 -1.796 2.499 1.00 94.19 156 LEU A N 1
ATOM 1220 C CA . LEU A 1 156 ? 5.821 -1.641 1.333 1.00 94.19 156 LEU A CA 1
ATOM 1221 C C . LEU A 1 156 ? 6.361 -2.421 0.126 1.00 94.19 156 LEU A C 1
ATOM 1223 O O . LEU A 1 156 ? 5.584 -3.031 -0.608 1.00 94.19 156 LEU A O 1
ATOM 1227 N N . ASN A 1 157 ? 7.678 -2.415 -0.090 1.00 90.81 157 ASN A N 1
ATOM 1228 C CA . ASN A 1 157 ? 8.288 -3.156 -1.191 1.00 90.81 157 ASN A CA 1
ATOM 1229 C C . ASN A 1 157 ? 8.039 -4.669 -1.061 1.00 90.81 157 ASN A C 1
ATOM 1231 O O . ASN A 1 157 ? 7.629 -5.324 -2.020 1.00 90.81 157 ASN A O 1
ATOM 1235 N N . PHE A 1 158 ? 8.216 -5.201 0.149 1.00 86.19 158 PHE A N 1
ATOM 1236 C CA . PHE A 1 158 ? 7.864 -6.567 0.509 1.00 86.19 158 PHE A CA 1
ATOM 1237 C C . PHE A 1 158 ? 6.368 -6.823 0.327 1.00 86.19 158 PHE A C 1
ATOM 1239 O O . PHE A 1 158 ? 6.010 -7.835 -0.252 1.00 86.19 158 PHE A O 1
ATOM 1246 N N . SER A 1 159 ? 5.494 -5.906 0.733 1.00 90.56 159 SER A N 1
ATOM 1247 C CA . SER A 1 159 ? 4.037 -6.075 0.619 1.00 90.56 159 SER A CA 1
ATOM 1248 C C . SER A 1 159 ? 3.572 -6.159 -0.837 1.00 90.56 159 SER A C 1
ATOM 1250 O O . SER A 1 159 ? 2.839 -7.074 -1.203 1.00 90.56 159 SER A O 1
ATOM 1252 N N . ILE A 1 160 ? 4.051 -5.252 -1.700 1.00 88.12 160 ILE A N 1
ATOM 1253 C CA . ILE A 1 160 ? 3.773 -5.269 -3.149 1.00 88.12 160 ILE A CA 1
ATOM 1254 C C . ILE A 1 160 ? 4.200 -6.604 -3.767 1.00 88.12 160 ILE A C 1
ATOM 1256 O O . ILE A 1 160 ? 3.500 -7.149 -4.624 1.00 88.12 160 ILE A O 1
ATOM 1260 N N . TRP A 1 161 ? 5.348 -7.122 -3.326 1.00 81.81 161 TRP A N 1
ATOM 1261 C CA . TRP A 1 161 ? 5.825 -8.439 -3.717 1.00 81.81 161 TRP A CA 1
ATOM 1262 C C . TRP A 1 161 ? 4.928 -9.561 -3.178 1.00 81.81 161 TRP A C 1
ATOM 1264 O O . TRP A 1 161 ? 4.503 -10.418 -3.948 1.00 81.81 161 TRP A O 1
ATOM 1274 N N . TYR A 1 162 ? 4.654 -9.560 -1.875 1.00 82.75 162 TYR A N 1
ATOM 1275 C CA . TYR A 1 162 ? 3.989 -10.642 -1.160 1.00 82.75 162 TYR A CA 1
ATOM 1276 C C . TYR A 1 162 ? 2.601 -10.893 -1.727 1.00 82.75 162 TYR A C 1
ATOM 1278 O O . TYR A 1 162 ? 2.255 -12.040 -1.974 1.00 82.75 162 TYR A O 1
ATOM 1286 N N . TYR A 1 163 ? 1.858 -9.827 -2.027 1.00 85.94 163 TYR A N 1
ATOM 1287 C CA . TYR A 1 163 ? 0.540 -9.909 -2.651 1.00 85.94 163 TYR A CA 1
ATOM 1288 C C . TYR A 1 163 ? 0.556 -10.206 -4.159 1.00 85.94 163 TYR A C 1
ATOM 1290 O O . TYR A 1 163 ? -0.507 -10.386 -4.748 1.00 85.94 163 TYR A O 1
ATOM 1298 N N . ASP A 1 164 ? 1.731 -10.226 -4.797 1.00 82.25 164 ASP A N 1
ATOM 1299 C CA . ASP A 1 164 ? 1.905 -10.260 -6.25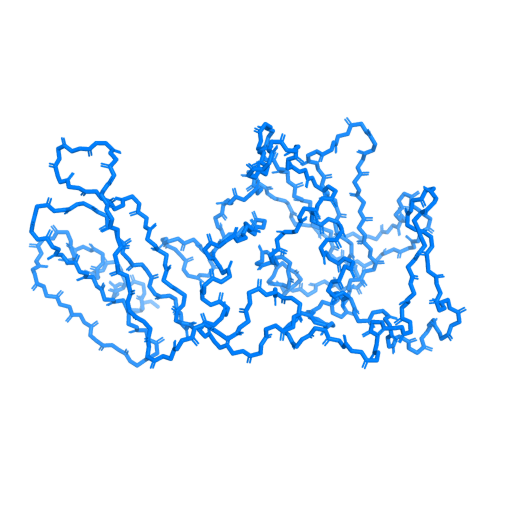4 1.00 82.25 164 ASP A CA 1
ATOM 1300 C C . ASP A 1 164 ? 0.966 -9.287 -6.978 1.00 82.25 164 ASP A C 1
ATOM 1302 O O . ASP A 1 164 ? 0.164 -9.641 -7.848 1.00 82.25 164 ASP A O 1
ATOM 1306 N N . LEU A 1 165 ? 1.076 -8.014 -6.597 1.00 86.12 165 LEU A N 1
ATOM 1307 C CA . LEU A 1 165 ? 0.205 -6.956 -7.100 1.00 86.12 165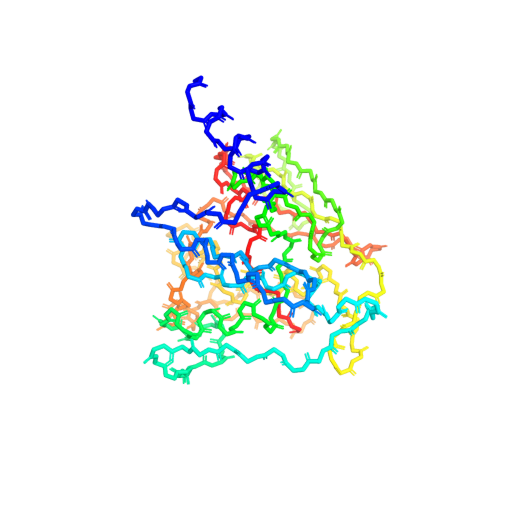 LEU A CA 1
ATOM 1308 C C . LEU A 1 165 ? 0.290 -6.811 -8.630 1.00 86.12 165 LEU A C 1
ATOM 1310 O O . LEU A 1 165 ? -0.688 -6.471 -9.289 1.00 86.12 165 LEU A O 1
ATOM 1314 N N . GLY A 1 166 ? 1.463 -7.080 -9.211 1.00 79.44 166 GLY A N 1
ATOM 1315 C CA . GLY A 1 166 ? 1.671 -7.065 -10.661 1.00 79.44 166 GLY A CA 1
ATOM 1316 C C . GLY A 1 166 ? 1.103 -8.284 -11.391 1.00 79.44 166 GLY A C 1
ATOM 1317 O O . GLY A 1 166 ? 1.042 -8.274 -12.619 1.00 79.44 166 GLY A O 1
ATOM 1318 N N . GLY A 1 167 ? 0.701 -9.331 -10.663 1.00 74.38 167 GLY A N 1
ATOM 1319 C CA . GLY A 1 167 ? 0.267 -10.608 -11.232 1.00 74.38 167 GLY A CA 1
ATOM 1320 C C . GLY A 1 167 ? 1.390 -11.327 -11.984 1.00 74.38 167 GLY A C 1
ATOM 1321 O O . GLY A 1 167 ? 1.133 -12.067 -12.941 1.00 74.38 167 GLY A O 1
ATOM 1322 N N . PHE A 1 168 ? 2.648 -11.091 -11.598 1.00 64.81 168 PHE A N 1
ATOM 1323 C CA . PHE A 1 168 ? 3.836 -11.584 -12.293 1.00 64.81 168 PHE A CA 1
ATOM 1324 C C . PHE A 1 168 ? 3.926 -13.107 -12.301 1.00 64.81 168 PHE A C 1
ATOM 1326 O O . PHE A 1 168 ? 4.505 -13.673 -13.229 1.00 64.81 168 PHE A O 1
ATOM 1333 N N . SER A 1 169 ? 3.306 -13.778 -11.330 1.00 57.09 169 SER A N 1
ATOM 1334 C CA . SER A 1 169 ? 3.193 -15.237 -11.290 1.00 57.09 169 SER A CA 1
ATOM 1335 C C . SER A 1 169 ? 2.363 -15.844 -12.434 1.00 57.09 169 SER A C 1
ATOM 1337 O O . SER A 1 169 ? 2.408 -17.057 -12.633 1.00 57.09 169 SER A O 1
ATOM 1339 N N . SER A 1 170 ? 1.670 -15.016 -13.231 1.00 44.03 170 SER A N 1
ATOM 1340 C CA . SER A 1 170 ? 0.877 -15.430 -14.398 1.00 44.03 170 SER A CA 1
ATOM 1341 C C . SER A 1 170 ? 1.316 -14.802 -15.733 1.00 44.03 170 SER A C 1
ATOM 1343 O O . SER A 1 170 ? 0.641 -14.972 -16.749 1.00 44.03 170 SER A O 1
ATOM 1345 N N . ASN A 1 171 ? 2.453 -14.095 -15.785 1.00 42.88 171 ASN A N 1
ATOM 1346 C CA . ASN A 1 171 ? 2.864 -13.375 -16.993 1.00 42.88 171 ASN A CA 1
ATOM 1347 C C . ASN A 1 171 ? 3.267 -14.327 -18.155 1.00 42.88 171 ASN A C 1
ATOM 1349 O O . ASN A 1 171 ? 4.276 -15.033 -18.039 1.00 42.88 171 ASN A O 1
ATOM 1353 N N . PRO A 1 172 ? 2.590 -14.296 -19.328 1.00 40.31 172 PRO A N 1
ATOM 1354 C CA . PRO A 1 172 ? 2.966 -15.098 -20.500 1.00 40.31 172 PRO A CA 1
ATOM 1355 C C . PRO A 1 172 ? 4.304 -14.685 -21.147 1.00 40.31 172 PRO A C 1
ATOM 1357 O O . PRO A 1 172 ? 4.827 -15.415 -21.987 1.00 40.31 172 PRO A O 1
ATOM 1360 N N . TYR A 1 173 ? 4.882 -13.546 -20.754 1.00 40.06 173 TYR A N 1
ATOM 1361 C CA . TYR A 1 173 ? 6.187 -13.050 -21.203 1.00 40.06 173 TYR A CA 1
ATOM 1362 C C . TYR A 1 173 ? 7.344 -13.385 -20.246 1.00 40.06 173 TYR A C 1
ATOM 1364 O O . TYR A 1 173 ? 8.493 -13.079 -20.564 1.00 40.06 173 TYR A O 1
ATOM 1372 N N . ASN A 1 174 ? 7.079 -14.036 -19.105 1.00 46.34 174 ASN A N 1
ATOM 1373 C CA . ASN A 1 174 ? 8.123 -14.631 -18.261 1.00 46.34 174 ASN A CA 1
ATOM 1374 C C . ASN A 1 174 ? 7.690 -15.970 -17.622 1.00 46.34 174 ASN A C 1
ATOM 1376 O O . ASN A 1 174 ? 7.642 -16.093 -16.399 1.00 46.34 174 ASN A O 1
ATOM 1380 N N . PRO A 1 175 ? 7.418 -17.008 -18.430 1.00 40.56 175 PRO A N 1
ATOM 1381 C CA . PRO A 1 175 ? 7.035 -18.331 -17.934 1.00 40.56 175 PRO A CA 1
ATOM 1382 C C . PRO A 1 175 ? 8.194 -19.138 -17.304 1.00 40.56 175 PRO A C 1
ATOM 1384 O O . PRO A 1 175 ? 8.028 -20.328 -17.048 1.00 40.56 175 PRO A O 1
ATOM 1387 N N . SER A 1 176 ? 9.379 -18.550 -17.073 1.00 39.34 176 SER A N 1
ATOM 1388 C CA . SER A 1 176 ? 10.604 -19.314 -16.762 1.00 39.34 176 SER A CA 1
ATOM 1389 C C . SER A 1 176 ? 11.435 -18.850 -15.563 1.00 39.34 176 SER A C 1
ATOM 1391 O O . SER A 1 176 ? 12.482 -19.443 -15.312 1.00 39.34 176 SER A O 1
ATOM 1393 N N . GLN A 1 177 ? 11.006 -17.865 -14.773 1.00 50.03 177 GLN A N 1
ATOM 1394 C CA . GLN A 1 177 ? 11.637 -17.605 -13.471 1.00 50.03 177 GLN A CA 1
ATOM 1395 C C . GLN A 1 177 ? 10.662 -17.954 -12.354 1.00 50.03 177 GLN A C 1
ATOM 1397 O O . GLN A 1 177 ? 10.132 -17.094 -11.662 1.00 50.03 177 GLN A O 1
ATOM 1402 N N . GLY A 1 178 ? 10.456 -19.266 -12.173 1.00 53.72 178 GLY A N 1
ATOM 1403 C CA . GLY A 1 178 ? 9.739 -19.820 -11.023 1.00 53.72 178 GLY A CA 1
ATOM 1404 C C . GLY A 1 178 ? 10.322 -19.347 -9.694 1.00 53.72 178 GLY A C 1
ATOM 1405 O O . GLY A 1 178 ? 9.623 -19.414 -8.695 1.00 53.72 178 GLY A O 1
ATOM 1406 N N . THR A 1 179 ? 11.547 -18.799 -9.693 1.00 57.03 179 THR A N 1
ATOM 1407 C CA . THR A 1 179 ? 12.081 -18.020 -8.583 1.00 57.03 179 THR A CA 1
ATOM 1408 C C . THR A 1 179 ? 12.753 -16.701 -8.986 1.00 57.03 179 THR A C 1
ATOM 1410 O O . THR A 1 179 ? 13.557 -16.718 -9.916 1.00 57.03 179 THR A O 1
ATOM 1413 N N . VAL A 1 180 ? 12.532 -15.603 -8.246 1.00 54.69 180 VAL A N 1
ATOM 1414 C CA . VAL A 1 180 ? 13.310 -14.344 -8.365 1.00 54.69 180 VAL A CA 1
ATOM 1415 C C . VAL A 1 180 ? 14.090 -14.090 -7.078 1.00 54.69 180 VAL A C 1
ATOM 1417 O O . VAL A 1 180 ? 13.537 -14.182 -5.982 1.00 54.69 180 VAL A O 1
ATOM 1420 N N . THR A 1 181 ? 15.367 -13.734 -7.211 1.00 54.25 181 THR A N 1
ATOM 1421 C CA . THR A 1 181 ? 16.194 -13.260 -6.095 1.00 54.25 181 THR A CA 1
ATOM 1422 C C . THR A 1 181 ? 15.973 -11.764 -5.906 1.00 54.25 181 THR A C 1
ATOM 1424 O O . THR A 1 181 ? 16.358 -10.969 -6.760 1.00 54.25 181 THR A O 1
ATOM 1427 N N . TYR A 1 182 ? 15.351 -11.384 -4.795 1.00 47.78 182 TYR A N 1
ATOM 1428 C CA . TYR A 1 182 ? 15.017 -9.989 -4.484 1.00 47.78 182 TYR A CA 1
ATOM 1429 C C . TYR A 1 182 ? 16.134 -9.271 -3.722 1.00 47.78 182 TYR A C 1
ATOM 1431 O O . TYR A 1 182 ? 16.424 -8.105 -3.973 1.00 47.78 182 TYR A O 1
ATOM 1439 N N . ALA A 1 183 ? 16.805 -9.992 -2.827 1.00 48.56 183 ALA A N 1
ATOM 1440 C CA . ALA A 1 183 ? 17.962 -9.530 -2.073 1.00 48.56 183 ALA A CA 1
ATOM 1441 C C . ALA A 1 183 ? 18.922 -10.712 -1.852 1.00 48.56 183 ALA A C 1
ATOM 1443 O O . ALA A 1 183 ? 18.517 -11.866 -2.033 1.00 48.56 183 ALA A O 1
ATOM 1444 N N . PRO A 1 184 ? 20.190 -10.483 -1.462 1.00 48.06 184 PRO A N 1
ATOM 1445 C CA . PRO A 1 184 ? 21.103 -11.573 -1.132 1.00 48.06 184 PRO A CA 1
ATOM 1446 C C . PRO A 1 184 ? 20.487 -12.526 -0.092 1.00 48.06 184 PRO A C 1
ATOM 1448 O O . PRO A 1 184 ? 20.186 -12.120 1.025 1.00 48.06 184 PRO A O 1
ATOM 1451 N N . GLY A 1 185 ? 20.280 -13.790 -0.470 1.00 49.53 185 GLY A N 1
ATOM 1452 C CA . GLY A 1 185 ? 19.682 -14.819 0.393 1.00 49.53 185 GLY A CA 1
ATOM 1453 C C . GLY A 1 185 ? 18.149 -14.874 0.410 1.00 49.53 185 GLY A C 1
ATOM 1454 O O . GLY A 1 185 ? 17.603 -15.809 0.987 1.00 49.53 185 GLY A O 1
ATOM 1455 N N . ILE A 1 186 ? 17.453 -13.941 -0.251 1.00 50.34 186 ILE A N 1
ATOM 1456 C CA . ILE A 1 186 ? 15.987 -13.933 -0.355 1.00 50.34 186 ILE A CA 1
ATOM 1457 C C . ILE A 1 186 ? 15.585 -14.316 -1.779 1.00 50.34 186 ILE A C 1
ATOM 1459 O O . ILE A 1 186 ? 15.743 -13.534 -2.721 1.00 50.34 186 ILE A O 1
ATOM 1463 N N . VAL A 1 187 ? 15.073 -15.538 -1.921 1.00 56.41 187 VAL A N 1
ATOM 1464 C CA . VAL A 1 187 ? 14.627 -16.126 -3.188 1.00 56.41 187 VAL A CA 1
ATOM 1465 C C . VAL A 1 187 ? 13.140 -16.440 -3.086 1.00 56.41 187 VAL A C 1
ATOM 1467 O O . VAL A 1 187 ? 12.715 -17.165 -2.189 1.00 56.41 187 VAL A O 1
ATOM 1470 N N . PHE A 1 188 ? 12.353 -15.920 -4.019 1.00 58.31 188 PHE A N 1
ATOM 1471 C CA . PHE A 1 188 ? 10.897 -16.030 -4.003 1.00 58.31 188 PHE A CA 1
ATOM 1472 C C . PHE A 1 188 ? 10.394 -16.956 -5.081 1.00 58.31 188 PHE A C 1
ATOM 1474 O O . PHE A 1 188 ? 10.797 -16.762 -6.216 1.00 58.31 188 PHE A O 1
ATOM 1481 N N . ASN A 1 189 ? 9.491 -17.889 -4.757 1.00 64.00 189 ASN A N 1
ATOM 1482 C CA . ASN A 1 189 ? 8.903 -18.812 -5.725 1.00 64.00 189 ASN A CA 1
ATOM 1483 C C . ASN A 1 189 ? 7.530 -18.326 -6.228 1.00 64.00 189 ASN A C 1
ATOM 1485 O O . ASN A 1 189 ? 6.523 -18.504 -5.544 1.00 64.00 189 ASN A O 1
ATOM 1489 N N . TYR A 1 190 ? 7.479 -17.750 -7.431 1.00 62.12 190 TYR A N 1
ATOM 1490 C CA . TYR A 1 190 ? 6.238 -17.207 -8.004 1.00 62.12 190 TYR A CA 1
ATOM 1491 C C . TYR A 1 190 ? 5.243 -18.293 -8.418 1.00 62.12 190 TYR A C 1
ATOM 1493 O O . TYR A 1 190 ? 4.047 -18.033 -8.469 1.00 62.12 190 TYR A O 1
ATOM 1501 N N . THR A 1 191 ? 5.694 -19.528 -8.652 1.00 60.84 191 THR A N 1
ATOM 1502 C CA . THR A 1 191 ? 4.793 -20.652 -8.948 1.00 60.84 191 THR A CA 1
ATOM 1503 C C . THR A 1 191 ? 3.916 -21.004 -7.743 1.00 60.84 191 THR A C 1
ATOM 1505 O O . THR A 1 191 ? 2.751 -21.350 -7.918 1.00 60.84 191 THR A O 1
ATOM 1508 N N . ALA A 1 192 ? 4.441 -20.876 -6.520 1.00 61.50 192 ALA A N 1
ATOM 1509 C CA . ALA A 1 192 ? 3.658 -21.093 -5.302 1.00 61.50 192 ALA A CA 1
ATOM 1510 C C . ALA A 1 192 ? 2.595 -19.997 -5.101 1.00 61.50 192 ALA A C 1
ATOM 1512 O O . ALA A 1 192 ? 1.454 -20.311 -4.769 1.00 61.50 192 ALA A O 1
ATOM 1513 N N . VAL A 1 193 ? 2.943 -18.736 -5.376 1.00 65.50 193 VAL A N 1
ATOM 1514 C CA . VAL A 1 193 ? 2.019 -17.594 -5.268 1.00 65.50 193 VAL A CA 1
ATOM 1515 C C . VAL A 1 193 ? 0.869 -17.711 -6.275 1.00 65.50 193 VAL A C 1
ATOM 1517 O O . VAL A 1 193 ? -0.288 -17.622 -5.883 1.00 65.50 193 VAL A O 1
ATOM 1520 N N . ALA A 1 194 ? 1.156 -18.045 -7.541 1.00 65.75 194 ALA A N 1
ATOM 1521 C CA . ALA A 1 194 ? 0.121 -18.273 -8.563 1.00 65.75 194 ALA A CA 1
ATOM 1522 C C . ALA A 1 194 ? -0.869 -19.392 -8.193 1.00 65.75 194 ALA A C 1
ATOM 1524 O O . ALA A 1 194 ? -2.024 -19.364 -8.611 1.00 65.75 194 ALA A O 1
ATOM 1525 N N . SER A 1 195 ? -0.412 -20.407 -7.452 1.00 68.62 195 SER A N 1
ATOM 1526 C CA . SER A 1 195 ? -1.260 -21.534 -7.048 1.00 68.62 195 SER A CA 1
ATOM 1527 C C . SER A 1 195 ? -2.210 -21.207 -5.895 1.00 68.62 195 SER A C 1
ATOM 1529 O O . SER A 1 195 ? -3.178 -21.934 -5.687 1.00 68.62 195 SER A O 1
ATOM 1531 N N . ASN A 1 196 ? -1.939 -20.128 -5.159 1.00 75.12 196 ASN 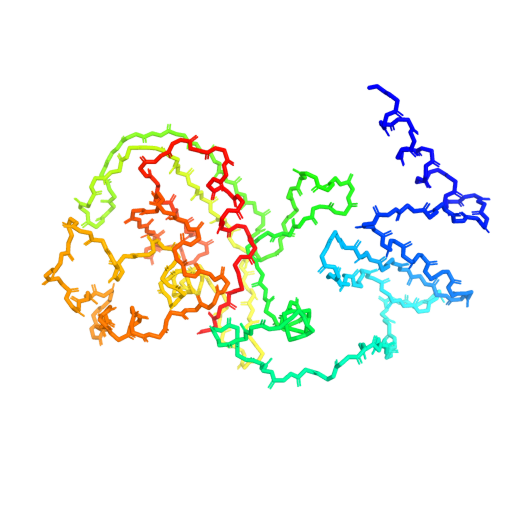A N 1
ATOM 1532 C CA . ASN A 1 196 ? -2.766 -19.658 -4.056 1.00 75.12 196 ASN A CA 1
ATOM 1533 C C . ASN A 1 196 ? -2.700 -18.121 -3.978 1.00 75.12 196 ASN A C 1
ATOM 1535 O O . ASN A 1 196 ? -2.033 -17.592 -3.084 1.00 75.12 196 ASN A O 1
ATOM 1539 N N . PRO A 1 197 ? -3.284 -17.407 -4.958 1.00 79.19 197 PRO A N 1
ATOM 1540 C CA . PRO A 1 197 ? -3.188 -15.955 -5.046 1.00 79.19 197 PRO A CA 1
ATOM 1541 C C . PRO A 1 197 ? -3.995 -15.281 -3.935 1.00 79.19 197 PRO A C 1
ATOM 1543 O O . PRO A 1 197 ? -5.024 -15.803 -3.510 1.00 79.19 197 PRO A O 1
ATOM 1546 N N . SER A 1 198 ? -3.560 -14.096 -3.501 1.00 82.81 198 SER A N 1
ATOM 1547 C CA . SER A 1 198 ? -4.388 -13.264 -2.627 1.00 82.81 198 SER A CA 1
ATOM 1548 C C . SER A 1 198 ? -5.682 -12.871 -3.338 1.00 82.81 198 SER A C 1
ATOM 1550 O O . SER A 1 198 ? -5.646 -12.428 -4.484 1.00 82.81 198 SER A O 1
ATOM 1552 N N . PHE A 1 199 ? -6.816 -13.012 -2.655 1.00 84.12 199 PHE A N 1
ATOM 1553 C CA . PHE A 1 199 ? -8.131 -12.750 -3.236 1.00 84.12 199 PHE A CA 1
ATOM 1554 C C . PHE A 1 199 ? -8.300 -11.303 -3.732 1.00 84.12 199 PHE A C 1
ATOM 1556 O O . PHE A 1 199 ? -8.774 -11.097 -4.847 1.00 84.12 199 PHE A O 1
ATOM 1563 N N . ASP A 1 200 ? -7.896 -10.315 -2.927 1.00 83.31 200 ASP A N 1
ATOM 1564 C CA . ASP A 1 200 ? -8.183 -8.895 -3.194 1.00 83.31 200 ASP A CA 1
ATOM 1565 C C . ASP A 1 200 ? -7.053 -8.175 -3.952 1.00 83.31 200 ASP A C 1
ATOM 1567 O O . ASP A 1 200 ? -7.289 -7.252 -4.730 1.00 83.31 200 ASP A O 1
ATOM 1571 N N . PHE A 1 201 ? -5.803 -8.610 -3.761 1.00 86.44 201 PHE A N 1
ATOM 1572 C CA . PHE A 1 201 ? -4.634 -7.856 -4.225 1.00 86.44 201 PHE A CA 1
ATOM 1573 C C . PHE A 1 201 ? -3.959 -8.439 -5.470 1.00 86.44 201 PHE A C 1
ATOM 1575 O O . PHE A 1 201 ? -3.274 -7.712 -6.199 1.00 86.44 201 PHE A O 1
ATOM 1582 N N . PHE A 1 202 ? -4.130 -9.736 -5.732 1.00 86.81 202 PHE A N 1
ATOM 1583 C CA . PHE A 1 202 ? -3.420 -10.418 -6.807 1.00 86.81 202 PHE A CA 1
ATOM 1584 C C . PHE A 1 202 ? -3.712 -9.802 -8.176 1.00 86.81 202 PHE A C 1
ATOM 1586 O O . PHE A 1 202 ? -4.858 -9.742 -8.621 1.00 86.81 202 PHE A O 1
ATOM 1593 N N . GLY A 1 203 ? -2.664 -9.359 -8.877 1.00 82.25 203 GLY A N 1
ATOM 1594 C CA . GLY A 1 203 ? -2.818 -8.741 -10.195 1.00 82.25 203 GLY A CA 1
ATOM 1595 C C . GLY A 1 203 ? -3.592 -7.416 -10.196 1.00 82.25 203 GLY A C 1
ATOM 1596 O O . GLY A 1 203 ? -3.959 -6.942 -11.272 1.00 82.25 203 GLY A O 1
ATOM 1597 N N . GLY A 1 204 ? -3.819 -6.791 -9.032 1.00 86.38 204 GLY A N 1
ATOM 1598 C CA . GLY A 1 204 ? -4.523 -5.509 -8.903 1.00 86.38 204 GLY A CA 1
ATOM 1599 C C . GLY A 1 204 ? -3.822 -4.335 -9.604 1.00 86.38 204 GLY A C 1
ATOM 1600 O O . GLY A 1 204 ? -4.439 -3.312 -9.897 1.00 86.38 204 GLY A O 1
ATOM 1601 N N . ALA A 1 205 ? -2.541 -4.484 -9.947 1.00 88.00 205 ALA A N 1
ATOM 1602 C CA . ALA A 1 205 ? -1.727 -3.513 -10.669 1.00 88.00 205 ALA A CA 1
ATOM 1603 C C . ALA A 1 205 ? -1.082 -4.128 -11.932 1.00 88.00 205 ALA A C 1
ATOM 1605 O O . ALA A 1 205 ? 0.143 -4.196 -12.024 1.00 88.00 205 ALA A O 1
ATOM 1606 N N . PRO A 1 206 ? -1.855 -4.489 -12.973 1.00 80.19 206 PRO A N 1
ATOM 1607 C CA . PRO A 1 206 ? -1.369 -5.255 -14.135 1.00 80.19 206 PRO A CA 1
ATOM 1608 C C . PRO A 1 206 ? -0.350 -4.510 -15.024 1.00 80.19 206 PRO A C 1
ATOM 1610 O O . PRO A 1 206 ? 0.190 -5.068 -15.975 1.00 80.19 206 PRO A O 1
ATOM 1613 N N . GLY A 1 207 ? -0.101 -3.227 -14.745 1.00 82.56 207 GLY A N 1
ATOM 1614 C CA . GLY A 1 207 ? 0.924 -2.414 -15.394 1.00 82.56 207 GLY A CA 1
ATOM 1615 C C . GLY A 1 207 ? 2.224 -2.278 -14.604 1.00 82.56 207 GLY A C 1
ATOM 1616 O O . GLY A 1 207 ? 3.136 -1.617 -15.098 1.00 82.56 207 GLY A O 1
ATOM 1617 N N . LEU A 1 208 ? 2.289 -2.817 -13.384 1.00 87.56 208 LEU A N 1
ATOM 1618 C CA . LEU A 1 208 ? 3.460 -2.744 -12.518 1.00 87.56 208 LEU A CA 1
ATOM 1619 C C . LEU A 1 208 ? 4.634 -3.466 -13.186 1.00 87.56 208 LEU A C 1
ATOM 1621 O O . LEU A 1 208 ? 4.475 -4.546 -13.744 1.00 87.56 208 LEU A O 1
ATOM 1625 N N . VAL A 1 209 ? 5.819 -2.867 -13.131 1.00 84.06 209 VAL A N 1
ATOM 1626 C CA . VAL A 1 209 ? 7.059 -3.448 -13.681 1.00 84.06 209 VAL A CA 1
ATOM 1627 C C . VAL A 1 209 ? 8.062 -3.730 -12.574 1.00 84.06 209 VAL A C 1
ATOM 1629 O O . VAL A 1 209 ? 8.867 -4.651 -12.674 1.00 84.06 209 VAL A O 1
ATOM 1632 N N . GLY A 1 210 ? 8.018 -2.935 -11.510 1.00 84.88 210 GLY A N 1
ATOM 1633 C CA . GLY A 1 210 ? 8.875 -3.123 -10.360 1.00 84.88 210 GLY A CA 1
ATOM 1634 C C . GLY A 1 210 ? 8.901 -1.910 -9.452 1.00 84.88 210 GLY A C 1
ATOM 1635 O O . GLY A 1 210 ? 8.208 -0.909 -9.652 1.00 84.88 210 GLY A O 1
ATOM 1636 N N . THR A 1 211 ? 9.737 -2.030 -8.442 1.00 90.25 211 THR A N 1
ATOM 1637 C CA . THR A 1 211 ? 9.863 -1.110 -7.321 1.00 90.25 211 THR A CA 1
ATOM 1638 C C . THR A 1 211 ? 11.335 -0.946 -6.969 1.00 90.25 211 THR A C 1
ATOM 1640 O O . THR A 1 211 ? 12.170 -1.806 -7.258 1.00 90.25 211 THR A O 1
ATOM 1643 N N . TYR A 1 212 ? 11.677 0.179 -6.352 1.00 87.50 212 TYR A N 1
ATOM 1644 C CA . TYR A 1 212 ? 13.038 0.470 -5.930 1.00 87.50 212 TYR A CA 1
ATOM 1645 C C . TYR A 1 212 ? 13.052 1.263 -4.631 1.00 87.50 212 TYR A C 1
ATOM 1647 O O . TYR A 1 212 ? 12.464 2.342 -4.562 1.00 87.50 212 TYR A O 1
ATOM 1655 N N . VAL A 1 213 ? 13.779 0.742 -3.644 1.00 90.19 213 VAL A N 1
ATOM 1656 C CA . VAL A 1 213 ? 14.127 1.437 -2.402 1.00 90.19 213 VAL A CA 1
ATOM 1657 C C . VAL A 1 213 ? 15.614 1.801 -2.473 1.00 90.19 213 VAL A C 1
ATOM 1659 O O . VAL A 1 213 ? 16.443 0.895 -2.618 1.00 90.19 213 VAL A O 1
ATOM 1662 N N . PRO A 1 214 ? 15.987 3.091 -2.413 1.00 88.25 214 PRO A N 1
ATOM 1663 C CA . PRO A 1 214 ? 17.386 3.497 -2.412 1.00 88.25 214 PRO A CA 1
ATOM 1664 C C . PRO A 1 214 ? 18.139 2.937 -1.188 1.00 88.25 214 PRO A C 1
ATOM 1666 O O . PRO A 1 214 ? 17.671 3.099 -0.061 1.00 88.25 214 PRO A O 1
ATOM 1669 N N . PRO A 1 215 ? 19.341 2.344 -1.346 1.00 84.25 215 PRO A N 1
ATOM 1670 C CA . PRO A 1 215 ? 20.116 1.809 -0.217 1.00 84.25 215 PRO A CA 1
ATOM 1671 C C . PRO A 1 215 ? 20.483 2.844 0.856 1.00 84.25 215 PRO A C 1
ATOM 1673 O O . PRO A 1 215 ? 20.792 2.489 1.988 1.00 84.25 215 PRO A O 1
ATOM 1676 N N . ASN A 1 216 ? 20.502 4.121 0.482 1.00 90.06 216 ASN A N 1
ATOM 1677 C CA . ASN A 1 216 ? 20.843 5.257 1.332 1.00 90.06 216 ASN A CA 1
ATOM 1678 C C . ASN A 1 216 ? 19.618 6.043 1.827 1.00 90.06 216 ASN A C 1
ATOM 1680 O O . ASN A 1 216 ? 19.802 7.017 2.554 1.00 90.06 216 ASN A O 1
ATOM 1684 N N . ASP A 1 217 ? 18.403 5.646 1.445 1.00 92.69 217 ASP A N 1
ATOM 1685 C CA . ASP A 1 217 ? 17.159 6.271 1.894 1.00 92.69 217 ASP A CA 1
ATOM 1686 C C . ASP A 1 217 ? 16.070 5.200 2.086 1.00 92.69 217 ASP A C 1
ATOM 1688 O O . ASP A 1 217 ? 15.292 4.924 1.169 1.00 92.69 217 ASP A O 1
ATOM 1692 N N . PRO A 1 218 ? 16.001 4.573 3.278 1.00 93.12 218 PRO A N 1
ATOM 1693 C CA . PRO A 1 218 ? 15.035 3.513 3.549 1.00 93.12 218 PRO A CA 1
ATOM 1694 C C . PRO A 1 218 ? 13.596 4.035 3.661 1.00 93.12 218 PRO A C 1
ATOM 1696 O O . PRO A 1 218 ? 12.675 3.236 3.792 1.00 93.12 218 PRO A O 1
ATOM 1699 N N . TYR A 1 219 ? 13.376 5.353 3.628 1.00 97.00 219 TYR A N 1
ATOM 1700 C CA . TYR A 1 219 ? 12.052 5.965 3.729 1.00 97.00 219 TYR A CA 1
ATOM 1701 C C . TYR A 1 219 ? 11.509 6.405 2.368 1.00 97.00 219 TYR A C 1
ATOM 1703 O O . TYR A 1 219 ? 10.442 7.008 2.302 1.00 97.00 219 TYR A O 1
ATOM 1711 N N . GLN A 1 220 ? 12.191 6.077 1.273 1.00 96.75 220 GLN A N 1
ATOM 1712 C CA . GLN A 1 220 ? 11.706 6.342 -0.072 1.00 96.75 220 GLN A CA 1
ATOM 1713 C C . GLN A 1 220 ? 11.529 5.047 -0.858 1.00 96.75 220 GLN A C 1
ATOM 1715 O O . GLN A 1 220 ? 12.384 4.166 -0.856 1.00 96.75 220 GLN A O 1
ATOM 1720 N N . ILE A 1 221 ? 10.431 4.958 -1.600 1.00 95.88 221 ILE A N 1
ATOM 1721 C CA . ILE A 1 221 ? 10.230 3.921 -2.611 1.00 95.88 221 ILE A CA 1
ATOM 1722 C C . ILE A 1 221 ? 9.698 4.548 -3.884 1.00 95.88 221 ILE A C 1
ATOM 1724 O O . ILE A 1 221 ? 8.818 5.408 -3.858 1.00 95.88 221 ILE A O 1
ATOM 1728 N N . THR A 1 222 ? 10.240 4.092 -5.007 1.00 96.25 222 THR A N 1
ATOM 1729 C CA . THR A 1 222 ? 9.740 4.416 -6.339 1.00 96.25 222 THR A CA 1
ATOM 1730 C C . THR A 1 222 ? 9.122 3.176 -6.969 1.00 96.25 222 THR A C 1
ATOM 1732 O O . THR A 1 222 ? 9.736 2.113 -6.969 1.00 96.25 222 THR A O 1
ATOM 1735 N N . ILE A 1 223 ? 7.916 3.318 -7.505 1.00 95.06 223 ILE A N 1
ATOM 1736 C CA . ILE A 1 223 ? 7.112 2.275 -8.140 1.00 95.06 223 ILE A CA 1
ATOM 1737 C C . ILE A 1 223 ? 6.969 2.626 -9.623 1.00 95.06 223 ILE A C 1
ATOM 1739 O O . ILE A 1 223 ? 6.587 3.748 -9.965 1.00 95.06 223 ILE A O 1
ATOM 1743 N N . TYR A 1 224 ? 7.272 1.672 -10.500 1.00 92.69 224 TYR A N 1
ATOM 1744 C CA . TYR A 1 224 ? 7.350 1.875 -11.945 1.00 92.69 224 TYR A CA 1
ATOM 1745 C C . TYR A 1 224 ? 6.278 1.074 -12.677 1.00 92.69 224 TYR A C 1
ATOM 1747 O O . TYR A 1 224 ? 6.108 -0.122 -12.433 1.00 92.69 224 TYR A O 1
ATOM 1755 N N . PHE A 1 225 ? 5.610 1.723 -13.629 1.00 91.81 225 PHE A N 1
ATOM 1756 C CA . PHE A 1 225 ? 4.581 1.129 -14.474 1.00 91.81 225 PHE A CA 1
ATOM 1757 C C . PHE A 1 225 ? 4.939 1.228 -15.963 1.00 91.81 225 PHE A C 1
ATOM 1759 O O . PHE A 1 225 ? 5.568 2.189 -16.402 1.00 91.81 225 PHE A O 1
ATOM 1766 N N . ASN A 1 226 ? 4.457 0.267 -16.756 1.00 90.19 226 ASN A N 1
ATOM 1767 C CA . ASN A 1 226 ? 4.486 0.277 -18.227 1.00 90.19 226 ASN A CA 1
ATOM 1768 C C . ASN A 1 226 ? 3.174 0.794 -18.841 1.00 90.19 226 ASN A C 1
ATOM 1770 O O . ASN A 1 226 ? 2.835 0.509 -19.989 1.00 90.19 226 ASN A O 1
ATOM 1774 N N . THR A 1 227 ? 2.399 1.536 -18.055 1.00 88.75 227 THR A N 1
ATOM 1775 C CA . THR A 1 227 ? 1.159 2.185 -18.481 1.00 88.75 227 THR A CA 1
ATOM 1776 C C . THR A 1 227 ? 1.136 3.592 -17.910 1.00 88.75 227 THR A C 1
ATOM 1778 O O . THR A 1 227 ? 1.727 3.846 -16.864 1.00 88.75 227 THR A O 1
ATOM 1781 N N . THR A 1 228 ? 0.419 4.502 -18.559 1.00 91.25 228 THR A N 1
ATOM 1782 C CA . THR A 1 228 ? 0.143 5.853 -18.047 1.00 91.25 228 THR A CA 1
ATOM 1783 C C . THR A 1 228 ? -1.251 5.954 -17.421 1.00 91.25 228 THR A C 1
ATOM 1785 O O . THR A 1 228 ? -1.837 7.035 -17.361 1.00 91.25 228 THR A O 1
ATOM 1788 N N . SER A 1 229 ? -1.819 4.821 -16.988 1.00 87.31 229 SER A N 1
ATOM 1789 C CA . SER A 1 229 ? -3.168 4.773 -16.428 1.00 87.31 229 SER A CA 1
ATOM 1790 C C . SER A 1 229 ? -3.287 5.669 -15.198 1.00 87.31 229 SER A C 1
ATOM 1792 O O . SER A 1 229 ? -2.506 5.567 -14.252 1.00 87.31 229 SER A O 1
ATOM 1794 N N . ILE A 1 230 ? -4.337 6.490 -15.168 1.00 81.00 230 ILE A N 1
ATOM 1795 C CA . ILE A 1 230 ? -4.687 7.296 -13.991 1.00 81.00 230 ILE A CA 1
ATOM 1796 C C . ILE A 1 230 ? -5.026 6.426 -12.768 1.00 81.00 230 ILE A C 1
ATOM 1798 O O . ILE A 1 230 ? -4.979 6.904 -11.638 1.00 81.00 230 ILE A O 1
ATOM 1802 N N . PHE A 1 231 ? -5.331 5.141 -12.977 1.00 84.25 231 PHE A N 1
ATOM 1803 C CA . PHE A 1 231 ? -5.610 4.188 -11.905 1.00 84.25 231 PHE A CA 1
ATOM 1804 C C . PHE A 1 231 ? -4.352 3.618 -11.246 1.00 84.25 231 PHE A C 1
ATOM 1806 O O . PHE A 1 231 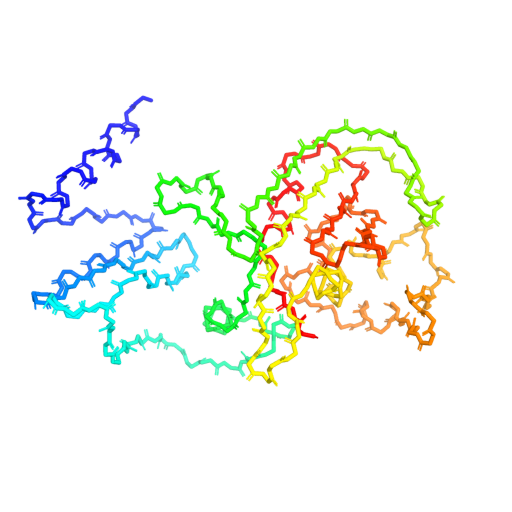? -4.463 3.002 -10.197 1.00 84.25 231 PHE A O 1
ATOM 1813 N N . ASN A 1 232 ? -3.152 3.869 -11.776 1.00 88.56 232 ASN A N 1
ATOM 1814 C CA . ASN A 1 232 ? -1.926 3.315 -11.192 1.00 88.56 232 ASN A CA 1
ATOM 1815 C C . ASN A 1 232 ? -1.730 3.730 -9.724 1.00 88.56 232 ASN A C 1
ATOM 1817 O O . ASN A 1 232 ? -1.294 2.910 -8.925 1.00 88.56 232 ASN A O 1
ATOM 1821 N N . LEU A 1 233 ? -2.114 4.957 -9.347 1.00 90.31 233 LEU A N 1
ATOM 1822 C CA . LEU A 1 233 ? -2.109 5.382 -7.943 1.00 90.31 233 LEU A CA 1
ATOM 1823 C C . LEU A 1 233 ? -3.214 4.695 -7.121 1.00 90.31 233 LEU A C 1
ATOM 1825 O O . LEU A 1 233 ? -2.939 4.271 -6.003 1.00 90.31 233 LEU A O 1
ATOM 1829 N N . ASN A 1 234 ? -4.420 4.523 -7.687 1.00 86.06 234 ASN A N 1
ATOM 1830 C CA . ASN A 1 234 ? -5.519 3.780 -7.044 1.00 86.06 234 ASN A CA 1
ATOM 1831 C C . ASN A 1 234 ? -5.097 2.342 -6.689 1.00 86.06 234 ASN A C 1
ATOM 1833 O O . ASN A 1 234 ? -5.504 1.810 -5.665 1.00 86.06 234 ASN A O 1
ATOM 1837 N N . ASN A 1 235 ? -4.238 1.732 -7.502 1.00 87.25 235 ASN A N 1
ATOM 1838 C CA . ASN A 1 235 ? -3.816 0.351 -7.294 1.00 87.25 235 ASN A CA 1
ATOM 1839 C C . ASN A 1 235 ? -2.772 0.192 -6.176 1.00 87.25 235 ASN A C 1
ATOM 1841 O O . ASN A 1 235 ? -2.532 -0.926 -5.739 1.00 87.25 235 ASN A O 1
ATOM 1845 N N . VAL A 1 236 ? -2.117 1.279 -5.737 1.00 92.19 236 VAL A N 1
ATOM 1846 C CA . VAL A 1 236 ? -1.014 1.207 -4.756 1.00 92.19 236 VAL A CA 1
ATOM 1847 C C . VAL A 1 236 ? -1.211 2.037 -3.495 1.00 92.19 236 VAL A C 1
ATOM 1849 O O . VAL A 1 236 ? -0.490 1.829 -2.523 1.00 92.19 236 VAL A O 1
ATOM 1852 N N . TYR A 1 237 ? -2.161 2.975 -3.474 1.00 89.56 237 TYR A N 1
ATOM 1853 C CA . TYR A 1 237 ? -2.333 3.873 -2.328 1.00 89.56 237 TYR A CA 1
ATOM 1854 C C . TYR A 1 237 ? -2.793 3.142 -1.061 1.00 89.56 237 TYR A C 1
ATOM 1856 O O . TYR A 1 237 ? -2.400 3.538 0.032 1.00 89.56 237 TYR A O 1
ATOM 1864 N N . GLY A 1 238 ? -3.642 2.123 -1.225 1.00 87.00 238 GLY A N 1
ATOM 1865 C CA . GLY A 1 238 ? -4.394 1.464 -0.157 1.00 87.00 238 GLY A CA 1
ATOM 1866 C C . GLY A 1 238 ? -3.895 0.064 0.187 1.00 87.00 238 GLY A C 1
ATOM 1867 O O . GLY A 1 238 ? -4.611 -0.676 0.848 1.00 87.00 238 GLY A O 1
ATOM 1868 N N . ILE A 1 239 ? -2.701 -0.320 -0.273 1.00 90.31 239 ILE A N 1
ATOM 1869 C CA . ILE A 1 239 ? -2.146 -1.649 0.009 1.00 90.31 239 ILE A CA 1
ATOM 1870 C C . ILE A 1 239 ? -1.786 -1.732 1.499 1.00 90.31 239 ILE A C 1
ATOM 1872 O O . ILE A 1 239 ? -1.023 -0.877 1.961 1.00 90.31 239 ILE A O 1
ATOM 1876 N N . PRO A 1 240 ? -2.265 -2.746 2.243 1.00 92.44 240 PRO A N 1
ATOM 1877 C CA . PRO A 1 240 ? -1.819 -2.987 3.610 1.00 92.44 240 PRO A CA 1
ATOM 1878 C C . PRO A 1 240 ? -0.316 -3.270 3.642 1.00 92.44 240 PRO A C 1
ATOM 1880 O O . PRO A 1 240 ? 0.165 -4.190 2.985 1.00 92.44 240 PRO A O 1
ATOM 1883 N N . ILE A 1 241 ? 0.434 -2.485 4.402 1.00 93.81 241 ILE A N 1
ATOM 1884 C CA . ILE A 1 241 ? 1.874 -2.666 4.567 1.00 93.81 241 ILE A CA 1
ATOM 1885 C C . ILE A 1 241 ? 2.098 -3.736 5.633 1.00 93.81 241 ILE A C 1
ATOM 1887 O O . ILE A 1 241 ? 1.457 -3.701 6.680 1.00 93.81 241 ILE A O 1
ATOM 1891 N N . LEU A 1 242 ? 2.995 -4.676 5.361 1.00 90.94 242 LEU A N 1
ATOM 1892 C CA . LEU A 1 242 ? 3.364 -5.794 6.222 1.00 90.94 242 LEU A CA 1
ATOM 1893 C C . LEU A 1 242 ? 4.796 -5.628 6.750 1.00 90.94 242 LEU A C 1
ATOM 1895 O O . LEU A 1 242 ? 5.630 -5.130 5.993 1.00 90.94 242 LEU A O 1
ATOM 1899 N N . PRO A 1 243 ? 5.074 -6.049 7.999 1.00 84.62 243 PRO A N 1
ATOM 1900 C CA . PRO A 1 243 ? 6.422 -6.062 8.570 1.00 84.62 243 PRO A CA 1
ATOM 1901 C C . PRO A 1 243 ? 7.355 -7.084 7.906 1.00 84.62 243 PRO A C 1
ATOM 1903 O O . PRO A 1 243 ? 6.848 -8.066 7.311 1.00 84.62 243 PRO A O 1
#

Nearest PDB structures (foldseek):
  7obb-assembly1_A  TM=4.081E-01  e=2.429E-02  Homo sapiens
  5g5l-assembly1_A  TM=3.808E-01  e=1.706E-01  Saccharomyces cerevisiae
  2wr9-assembly2_C  TM=4.192E-01  e=1.447E+00  Burkholderia cenocepacia J2315
  8ew0-assembly1_E  TM=3.737E-01  e=1.641E+00  Bos taurus
  9axv-assembly1_AE  TM=3.447E-01  e=4.778E+00  Schizosaccharomyces pombe